Protein AF-A0A7S2CR30-F1 (afdb_monomer_lite)

Secondary structure (DSSP, 8-state):
--PPP---PPPTTGGGGTTS------HHHHHHHHHHHHTTS--S-HHHHPPPPTT--TT-TT----HHHHHHHHHHHHHHHHHHHHHHTTT-GGGGG--HHHHHHHHHHHHHT---EEEPPTHHHHHHHHHHSSS--HHHHHHHHHS-SSPPPEEE----TTGGGPPP-SS-SEEEE--TT-S--EEEESS---TT-

Foldseek 3Di:
DDDDDDDDDDDPVVVPVPPDPPPPDDPVSLVCCLCVVLVVHPQFFQLLPDDDDPPQDPPPPVRDPDSVNSSVVVLVVLVVVLVVVCVVCVVPPVNVSDDSSSSSSVVRLQVQLWPFPFDADPVVVVLVVLVPDDDDDPVSVVVSVPADVVHGTDTDTDDDPVSSVDDDDPDDQWDWDDDPPDPDIDIGGPHDDDVPD

Organism: NCBI:txid156173

pLDDT: mean 72.75, std 16.94, range [27.61, 96.75]

Structure (mmCIF, N/CA/C/O backbone):
data_AF-A0A7S2CR30-F1
#
_entry.id   AF-A0A7S2CR30-F1
#
loop_
_atom_site.group_PDB
_atom_site.id
_atom_site.type_symbol
_atom_site.label_atom_id
_atom_site.label_alt_id
_atom_site.label_comp_id
_atom_site.label_asym_id
_atom_site.label_entity_id
_atom_site.label_seq_id
_atom_site.pdbx_PDB_ins_code
_atom_site.Cartn_x
_atom_site.Cartn_y
_atom_site.Cartn_z
_atom_site.occupancy
_atom_site.B_iso_or_equiv
_atom_site.auth_seq_id
_atom_site.auth_comp_id
_atom_site.auth_asym_id
_atom_site.auth_atom_id
_atom_site.pdbx_PDB_model_num
ATOM 1 N N . CYS A 1 1 ? -39.965 -2.717 36.578 1.00 33.72 1 CYS A N 1
ATOM 2 C CA . CYS A 1 1 ? -39.406 -3.054 35.252 1.00 33.72 1 CYS A CA 1
ATOM 3 C C . CYS A 1 1 ? -38.302 -2.042 34.906 1.00 33.72 1 CYS A C 1
ATOM 5 O O . CYS A 1 1 ? -38.606 -0.973 34.398 1.00 33.72 1 CYS A O 1
ATOM 7 N N . LYS A 1 2 ? -37.043 -2.300 35.295 1.00 27.61 2 LYS A N 1
ATOM 8 C CA . LYS A 1 2 ? -35.893 -1.404 35.049 1.00 27.61 2 LYS A CA 1
ATOM 9 C C . LYS A 1 2 ? -34.994 -2.051 33.989 1.00 27.61 2 LYS A C 1
ATOM 11 O O . LYS A 1 2 ? -34.454 -3.124 34.239 1.00 27.61 2 LYS A O 1
ATOM 16 N N . ARG A 1 3 ? -34.863 -1.428 32.811 1.00 30.25 3 ARG A N 1
ATOM 17 C CA . ARG A 1 3 ? -33.933 -1.855 31.751 1.00 30.25 3 ARG A CA 1
ATOM 18 C C . ARG A 1 3 ? -32.524 -1.386 32.114 1.00 30.25 3 ARG A C 1
ATOM 20 O O . ARG A 1 3 ? -32.308 -0.189 32.276 1.00 30.25 3 ARG A O 1
ATOM 27 N N . LYS A 1 4 ? -31.585 -2.325 32.252 1.00 30.42 4 LYS A N 1
ATOM 28 C CA . LYS A 1 4 ? -30.145 -2.043 32.300 1.00 30.42 4 LYS A CA 1
ATOM 29 C C . LYS A 1 4 ? -29.644 -1.847 30.871 1.00 30.42 4 LYS A C 1
ATOM 31 O O . LYS A 1 4 ? -29.810 -2.729 30.034 1.00 30.42 4 LYS A O 1
ATOM 36 N N . THR A 1 5 ? -29.035 -0.699 30.617 1.00 35.06 5 THR A N 1
ATOM 37 C CA . THR A 1 5 ? -28.210 -0.421 29.444 1.00 35.06 5 THR A CA 1
ATOM 38 C C . THR A 1 5 ? -26.911 -1.222 29.564 1.00 35.06 5 THR A C 1
ATOM 40 O O . THR A 1 5 ? -26.141 -1.034 30.503 1.00 35.06 5 THR A O 1
ATOM 43 N N . GLN A 1 6 ? -26.676 -2.162 28.647 1.00 34.59 6 GLN A N 1
ATOM 44 C CA . GLN A 1 6 ? -25.359 -2.773 28.482 1.00 34.59 6 GLN A CA 1
ATOM 45 C C . GLN A 1 6 ? -24.534 -1.860 27.578 1.00 34.59 6 GLN A C 1
ATOM 47 O O 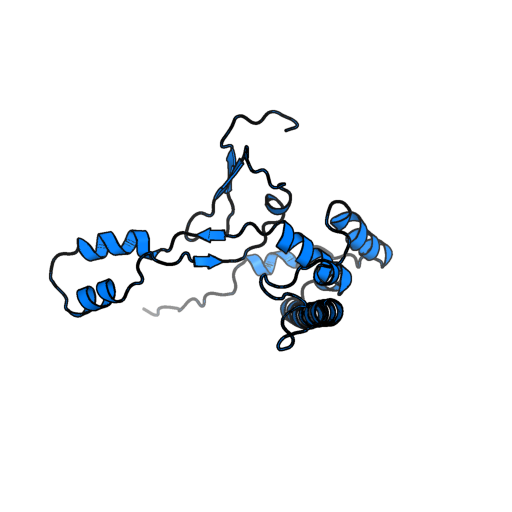. GLN A 1 6 ? -24.837 -1.705 26.397 1.00 34.59 6 GLN A O 1
ATOM 52 N N . GLY A 1 7 ? -23.519 -1.224 28.162 1.00 31.84 7 GLY A N 1
ATOM 53 C CA . GLY A 1 7 ? -22.462 -0.568 27.407 1.00 31.84 7 GLY A CA 1
ATOM 54 C C . GLY A 1 7 ? -21.696 -1.613 26.604 1.00 31.84 7 GLY A C 1
ATOM 55 O O . GLY A 1 7 ? -21.288 -2.645 27.140 1.00 31.84 7 GLY A O 1
ATOM 56 N N . VAL A 1 8 ? -21.535 -1.354 25.310 1.00 38.12 8 VAL A N 1
ATOM 57 C CA . VAL A 1 8 ? -20.679 -2.140 24.426 1.00 38.12 8 VAL A CA 1
ATOM 58 C C . VAL A 1 8 ? -19.236 -1.868 24.850 1.00 38.12 8 VAL A C 1
ATOM 60 O O . VAL A 1 8 ? -18.672 -0.823 24.541 1.00 38.12 8 VAL A O 1
ATOM 63 N N . GLY A 1 9 ? -18.676 -2.781 25.643 1.00 41.62 9 GLY A N 1
ATOM 64 C CA . GLY A 1 9 ? -17.253 -2.793 25.968 1.00 41.62 9 GLY A CA 1
ATOM 65 C C . GLY A 1 9 ? -16.403 -3.112 24.731 1.00 41.62 9 GLY A C 1
ATOM 66 O O . GLY A 1 9 ? -16.919 -3.686 23.766 1.00 41.62 9 GLY A O 1
ATOM 67 N N . PRO A 1 10 ? -15.107 -2.754 24.741 1.00 37.16 10 PRO A N 1
ATOM 68 C CA . PRO A 1 10 ? -14.204 -3.004 23.622 1.00 37.16 10 PRO A CA 1
ATOM 69 C C . PRO A 1 10 ? -14.191 -4.492 23.252 1.00 37.16 10 PRO A C 1
ATOM 71 O O . PRO A 1 10 ? -14.221 -5.370 24.118 1.00 37.16 10 PRO A O 1
ATOM 74 N N . SER A 1 11 ? -14.205 -4.771 21.944 1.00 46.03 11 SER A N 1
ATOM 75 C CA . SER A 1 11 ? -14.332 -6.128 21.412 1.00 46.03 11 SER A CA 1
ATOM 76 C C . SER A 1 11 ? -13.239 -7.057 21.959 1.00 46.03 11 SER A C 1
ATOM 78 O O . SER A 1 11 ? -12.081 -6.664 22.124 1.00 46.03 11 SER A O 1
ATOM 80 N N . LYS A 1 12 ? -13.601 -8.322 22.203 1.00 39.03 12 LYS A N 1
ATOM 81 C CA . LYS A 1 12 ? -12.719 -9.380 22.734 1.00 39.03 12 LYS A CA 1
ATOM 82 C C . LYS A 1 12 ? -11.431 -9.607 21.920 1.00 39.03 12 LYS A C 1
ATOM 84 O O . LYS A 1 12 ? -10.524 -10.253 22.434 1.00 39.03 12 LYS A O 1
ATOM 89 N N . ALA A 1 13 ? -11.324 -9.061 20.705 1.00 43.22 13 ALA A N 1
ATOM 90 C CA . ALA A 1 13 ? -10.123 -9.142 19.876 1.00 43.22 13 ALA A CA 1
ATOM 91 C C . ALA A 1 13 ? -8.920 -8.387 20.480 1.00 43.22 13 ALA A C 1
ATOM 93 O O . ALA A 1 13 ? -7.788 -8.843 20.344 1.00 43.22 13 ALA A O 1
ATOM 94 N N . ALA A 1 14 ? -9.151 -7.294 21.220 1.00 41.88 14 ALA A N 1
ATOM 95 C CA . ALA A 1 14 ? -8.072 -6.531 21.860 1.00 41.88 14 ALA A CA 1
ATOM 96 C C . ALA A 1 14 ? -7.469 -7.245 23.089 1.00 41.88 14 ALA A C 1
ATOM 98 O O . ALA A 1 14 ? -6.323 -7.007 23.455 1.00 41.88 14 ALA A O 1
ATOM 99 N N . ALA A 1 15 ? -8.217 -8.152 23.727 1.00 36.72 15 ALA A N 1
ATOM 100 C CA . ALA A 1 15 ? -7.806 -8.789 24.980 1.00 36.72 15 ALA A CA 1
ATOM 101 C C . ALA A 1 15 ? -6.874 -10.004 24.789 1.00 36.72 15 ALA A C 1
ATOM 103 O O . ALA A 1 15 ? -6.248 -10.463 25.747 1.00 36.72 15 ALA A O 1
ATOM 104 N N . GLN A 1 16 ? -6.767 -10.536 23.567 1.00 41.31 16 GLN A N 1
ATOM 105 C CA . GLN A 1 16 ? -6.113 -11.825 23.309 1.00 41.31 16 GLN A CA 1
ATOM 106 C C . GLN A 1 16 ? -4.591 -11.751 23.113 1.00 41.31 16 GLN A C 1
ATOM 108 O O . GLN A 1 16 ? -3.929 -12.783 23.094 1.00 41.31 16 GLN A O 1
ATOM 113 N N . TRP A 1 17 ? -4.025 -10.548 23.043 1.00 43.00 17 TRP A N 1
ATOM 114 C CA . TRP A 1 17 ? -2.588 -10.335 22.837 1.00 43.00 17 TRP A CA 1
ATOM 115 C C . TRP A 1 17 ? -1.790 -10.358 24.153 1.00 43.00 17 TRP A C 1
ATOM 117 O O . TRP A 1 17 ? -0.567 -10.432 24.145 1.00 43.00 17 TRP A O 1
ATOM 127 N N . SER A 1 18 ? -2.479 -10.353 25.299 1.00 40.09 18 SER A N 1
ATOM 128 C CA . SER A 1 18 ? -1.887 -10.150 26.630 1.00 40.09 18 SER A CA 1
ATOM 129 C C . SER A 1 18 ? -1.230 -11.385 27.270 1.00 40.09 18 SER A C 1
ATOM 131 O O . SER A 1 18 ? -0.789 -11.309 28.414 1.00 40.09 18 SER A O 1
ATOM 133 N N . LYS A 1 19 ? -1.161 -12.533 26.579 1.00 39.75 19 LYS A N 1
ATOM 134 C CA . LYS A 1 19 ? -0.624 -13.788 27.155 1.00 39.75 19 LYS A CA 1
ATOM 135 C C . LYS A 1 19 ? 0.493 -14.464 26.362 1.00 39.75 19 LYS A C 1
ATOM 137 O O . LYS A 1 19 ? 0.953 -15.524 26.778 1.00 39.75 19 LYS A O 1
ATOM 142 N N . ALA A 1 20 ? 0.963 -13.869 25.270 1.00 42.41 20 ALA A N 1
ATOM 143 C CA . ALA A 1 20 ? 2.255 -14.260 24.726 1.00 42.41 20 ALA A CA 1
ATOM 144 C C . ALA A 1 20 ? 3.320 -13.527 25.543 1.00 42.41 20 ALA A C 1
ATOM 146 O O . ALA A 1 20 ? 3.416 -12.304 25.477 1.00 42.41 20 ALA A O 1
ATOM 147 N N . THR A 1 21 ? 4.090 -14.255 26.349 1.00 40.81 21 THR A N 1
ATOM 148 C CA . THR A 1 21 ? 5.316 -13.727 26.948 1.00 40.81 21 THR A CA 1
ATOM 149 C C . THR A 1 21 ? 6.209 -13.273 25.798 1.00 40.81 21 THR A C 1
ATOM 151 O O . THR A 1 21 ? 6.854 -14.099 25.154 1.00 40.81 21 THR A O 1
ATOM 154 N N . VAL A 1 22 ? 6.202 -11.975 25.486 1.00 46.22 22 VAL A N 1
ATOM 155 C CA . VAL A 1 22 ? 7.152 -11.378 24.550 1.00 46.22 22 VAL A CA 1
ATOM 156 C C . VAL A 1 22 ? 8.501 -11.475 25.247 1.00 46.22 22 VAL A C 1
ATOM 158 O O . VAL A 1 22 ? 8.864 -10.618 26.048 1.00 46.22 22 VAL A O 1
ATOM 161 N N . GLN A 1 23 ? 9.225 -12.572 25.018 1.00 53.00 23 GLN A N 1
ATOM 162 C CA . GLN A 1 23 ? 10.651 -12.599 25.305 1.00 53.00 23 GLN A CA 1
ATOM 163 C C . GLN A 1 23 ? 11.241 -11.403 24.564 1.00 53.00 23 GLN A C 1
ATOM 165 O O . GLN A 1 23 ? 11.046 -11.282 23.354 1.00 53.00 23 GLN A O 1
ATOM 170 N N . HIS A 1 24 ? 11.886 -10.488 25.291 1.00 53.28 24 HIS A N 1
ATOM 171 C CA . HIS A 1 24 ? 12.587 -9.370 24.675 1.00 53.28 24 HIS A CA 1
ATOM 172 C C . HIS A 1 24 ? 13.567 -9.936 23.648 1.00 53.28 24 HIS A C 1
ATOM 174 O O . HIS A 1 24 ? 14.584 -10.531 24.005 1.00 53.28 24 HIS A O 1
ATOM 180 N N . ALA A 1 25 ? 13.219 -9.800 22.370 1.00 60.91 25 ALA A N 1
ATOM 181 C CA . ALA A 1 25 ? 14.086 -10.194 21.282 1.00 60.91 25 ALA A CA 1
ATOM 182 C C . ALA A 1 25 ? 15.379 -9.377 21.402 1.00 60.91 25 ALA A C 1
ATOM 184 O O . ALA A 1 25 ? 15.341 -8.164 21.620 1.00 60.91 25 ALA A O 1
ATOM 185 N N . CYS A 1 26 ? 16.530 -10.044 21.327 1.00 75.12 26 CYS A N 1
ATOM 186 C CA . CYS A 1 26 ? 17.813 -9.353 21.324 1.00 75.12 26 CYS A CA 1
ATOM 187 C C . CYS A 1 26 ? 18.003 -8.596 19.999 1.00 75.12 26 CYS A C 1
ATOM 189 O O . CYS A 1 26 ? 17.318 -8.869 19.011 1.00 75.12 26 CYS A O 1
ATOM 191 N N . THR A 1 27 ? 18.966 -7.672 19.952 1.00 72.62 27 THR A N 1
ATOM 192 C CA . THR A 1 27 ? 19.280 -6.879 18.749 1.00 72.62 27 THR A CA 1
ATOM 193 C C . THR A 1 27 ? 19.481 -7.751 17.508 1.00 72.62 27 THR A C 1
ATOM 195 O O . THR A 1 27 ? 18.941 -7.436 16.454 1.00 72.62 27 THR A O 1
ATOM 198 N N . LEU A 1 28 ? 20.146 -8.904 17.650 1.00 72.88 28 LEU A N 1
ATOM 199 C CA . LEU A 1 28 ? 20.346 -9.860 16.554 1.00 72.88 28 LEU A CA 1
ATOM 200 C C . LEU A 1 28 ? 19.026 -10.430 16.015 1.00 72.88 28 LEU A C 1
ATOM 202 O O . LEU A 1 28 ? 18.875 -10.583 14.807 1.00 72.88 28 LEU A O 1
ATOM 206 N N . CYS A 1 29 ? 18.050 -10.716 16.880 1.00 71.31 29 CYS A N 1
ATOM 207 C CA . CYS A 1 29 ? 16.729 -11.178 16.449 1.00 71.31 29 CYS A CA 1
ATOM 208 C C . CYS A 1 29 ? 15.964 -10.082 15.692 1.00 71.31 29 CYS A C 1
ATOM 210 O O . CYS A 1 29 ? 15.283 -10.387 14.716 1.00 71.31 29 CYS A O 1
ATOM 212 N N . TYR A 1 30 ? 16.097 -8.815 16.099 1.00 68.06 30 TYR A N 1
ATOM 213 C CA . TYR A 1 30 ? 15.506 -7.696 15.363 1.00 68.06 30 TYR A CA 1
ATOM 214 C C . TYR A 1 30 ? 16.172 -7.481 14.007 1.00 68.06 30 TYR A C 1
ATOM 216 O O . TYR A 1 30 ? 15.476 -7.348 13.005 1.00 68.06 30 TYR A O 1
ATOM 224 N N . GLU A 1 31 ? 17.502 -7.488 13.951 1.00 68.19 31 GLU A N 1
ATOM 225 C CA . GLU A 1 31 ? 18.248 -7.363 12.696 1.00 68.19 31 GLU A CA 1
ATOM 226 C C . GLU A 1 31 ? 17.911 -8.490 11.724 1.00 68.19 31 GLU A C 1
ATOM 228 O O . GLU A 1 31 ? 17.705 -8.246 10.535 1.00 68.19 31 GLU A O 1
ATOM 233 N N . ARG A 1 32 ? 17.796 -9.716 12.237 1.00 70.56 32 ARG A N 1
ATOM 234 C CA . ARG A 1 32 ? 17.384 -10.880 11.459 1.00 70.56 32 ARG A CA 1
ATOM 235 C C . ARG A 1 32 ? 15.970 -10.722 10.912 1.00 70.56 32 ARG A C 1
ATOM 237 O O . ARG A 1 32 ? 15.772 -10.887 9.716 1.00 70.56 32 ARG A O 1
ATOM 244 N N . ALA A 1 33 ? 15.014 -10.332 11.757 1.00 62.88 33 ALA A N 1
ATOM 245 C CA . ALA A 1 33 ? 13.639 -10.086 11.333 1.00 62.88 33 ALA A CA 1
ATOM 246 C C . ALA A 1 33 ? 13.548 -8.985 10.264 1.00 62.88 33 ALA A C 1
ATOM 248 O O . ALA A 1 33 ? 12.760 -9.119 9.334 1.00 62.88 33 ALA A O 1
ATOM 249 N N . ARG A 1 34 ? 14.370 -7.933 10.356 1.00 67.94 34 ARG A N 1
ATOM 250 C CA . ARG A 1 34 ? 14.449 -6.879 9.334 1.00 67.94 34 ARG A CA 1
ATOM 251 C C . ARG A 1 34 ? 15.046 -7.387 8.026 1.00 67.94 34 ARG A C 1
ATOM 253 O O . ARG A 1 34 ? 14.516 -7.093 6.971 1.00 67.94 34 ARG A O 1
ATOM 260 N N . LYS A 1 35 ? 16.134 -8.153 8.064 1.00 66.19 35 LYS A N 1
ATOM 261 C CA . LYS A 1 35 ? 16.832 -8.568 6.836 1.00 66.19 35 LYS A CA 1
ATOM 262 C C . LYS A 1 35 ? 16.163 -9.746 6.137 1.00 66.19 35 LYS A C 1
ATOM 264 O O . LYS A 1 35 ? 15.951 -9.702 4.933 1.00 66.19 35 LYS A O 1
ATOM 269 N N . GLU A 1 36 ? 15.826 -10.798 6.877 1.00 67.50 36 GLU A N 1
ATOM 270 C CA . GLU A 1 36 ? 15.312 -12.039 6.285 1.00 67.50 36 GLU A CA 1
ATOM 271 C C . GLU A 1 36 ? 13.872 -11.882 5.782 1.00 67.50 36 GLU A C 1
ATOM 273 O O . GLU A 1 36 ? 13.539 -12.436 4.740 1.00 67.50 36 GLU A O 1
ATOM 278 N N . SER A 1 37 ? 13.030 -11.086 6.454 1.00 62.50 37 SER A N 1
ATOM 279 C CA . SER A 1 37 ? 11.618 -10.937 6.056 1.00 62.50 37 SER A CA 1
ATOM 280 C C . SER A 1 37 ? 11.425 -10.158 4.755 1.00 62.50 37 SER A C 1
ATOM 282 O O . SER A 1 37 ? 10.385 -10.300 4.116 1.00 62.50 37 SER A O 1
ATOM 284 N N . PHE A 1 38 ? 12.395 -9.321 4.372 1.00 61.53 38 PHE A N 1
ATOM 285 C CA . PHE A 1 38 ? 12.299 -8.489 3.174 1.00 61.53 38 PHE A CA 1
ATOM 286 C C . PHE A 1 38 ? 13.216 -8.945 2.044 1.00 61.53 38 PHE A C 1
ATOM 288 O O . PHE A 1 38 ? 13.078 -8.402 0.959 1.00 61.53 38 PHE A O 1
ATOM 295 N N . ALA A 1 39 ? 14.100 -9.931 2.247 1.00 64.38 39 ALA A N 1
ATOM 296 C CA . ALA A 1 39 ? 15.133 -10.348 1.286 1.00 64.38 39 ALA A CA 1
ATOM 297 C C . ALA A 1 39 ? 14.605 -10.713 -0.119 1.00 64.38 39 ALA A C 1
ATOM 299 O O . ALA A 1 39 ? 15.315 -10.537 -1.106 1.00 64.38 39 ALA A O 1
ATOM 300 N N . GLU A 1 40 ? 13.365 -11.196 -0.218 1.00 62.72 40 GLU A N 1
ATOM 301 C CA . GLU A 1 40 ? 12.722 -11.569 -1.490 1.00 62.72 40 GLU A CA 1
ATOM 302 C C . GLU A 1 40 ? 12.035 -10.388 -2.206 1.00 62.72 40 GLU A C 1
ATOM 304 O O . GLU A 1 40 ? 11.576 -10.526 -3.337 1.00 62.72 40 GLU A O 1
ATOM 309 N N . PHE A 1 41 ? 11.971 -9.215 -1.570 1.00 63.00 41 PHE A N 1
ATOM 310 C CA . PHE A 1 41 ? 11.242 -8.040 -2.053 1.00 63.00 41 PHE A CA 1
ATOM 311 C C . PHE A 1 41 ? 12.191 -6.902 -2.453 1.00 63.00 41 PHE A C 1
ATOM 313 O O . PHE A 1 41 ? 13.415 -7.040 -2.433 1.00 63.00 41 PHE A O 1
ATOM 320 N N . CYS A 1 42 ? 11.643 -5.753 -2.858 1.00 59.50 42 CYS A N 1
AT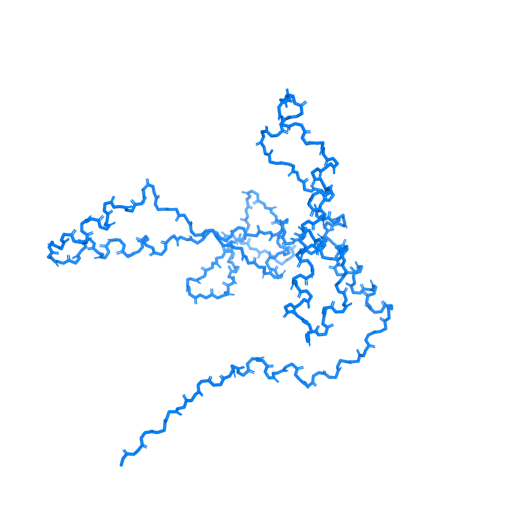OM 321 C CA . CYS A 1 42 ? 12.449 -4.579 -3.182 1.00 59.50 42 CYS A CA 1
ATOM 322 C C . CYS A 1 42 ? 13.292 -4.150 -1.973 1.00 59.50 42 CYS A C 1
ATOM 324 O O . CYS A 1 42 ? 12.760 -3.705 -0.958 1.00 59.50 42 CYS A O 1
ATOM 326 N N . GLN A 1 43 ? 14.610 -4.327 -2.100 1.00 72.56 43 GLN A N 1
ATOM 327 C CA . GLN A 1 43 ? 15.578 -4.017 -1.048 1.00 72.56 43 GLN A CA 1
ATOM 328 C C . GLN A 1 43 ? 15.748 -2.511 -0.814 1.00 72.56 43 GLN A C 1
ATOM 330 O O . GLN A 1 43 ? 15.861 -2.114 0.348 1.00 72.56 43 GLN A O 1
ATOM 335 N N . PRO A 1 44 ? 15.760 -1.653 -1.856 1.00 84.12 44 PRO A N 1
ATOM 336 C CA . PRO A 1 44 ? 15.791 -0.219 -1.635 1.00 84.12 44 PRO A CA 1
ATOM 337 C C . PRO A 1 44 ? 14.511 0.260 -0.943 1.00 84.12 44 PRO A C 1
ATOM 339 O O . PRO A 1 44 ? 13.414 -0.208 -1.266 1.00 84.12 44 PRO A O 1
ATOM 342 N N . PRO A 1 45 ? 14.610 1.227 -0.024 1.00 88.38 45 PRO A N 1
ATOM 343 C CA . PRO A 1 45 ? 13.427 1.848 0.533 1.00 88.38 45 PRO A CA 1
ATOM 344 C C . PRO A 1 45 ? 12.646 2.582 -0.564 1.00 88.38 45 PRO A C 1
ATOM 346 O O . PRO A 1 45 ? 13.212 3.161 -1.490 1.00 88.38 45 PRO A O 1
ATOM 349 N N . TRP A 1 46 ? 11.319 2.590 -0.440 1.00 89.50 46 TRP A N 1
ATOM 350 C CA . TRP A 1 46 ? 10.405 3.114 -1.459 1.00 89.50 46 TRP A CA 1
ATOM 351 C C . TRP A 1 46 ? 10.757 4.503 -2.006 1.00 89.50 46 TRP A C 1
ATOM 353 O O . TRP A 1 46 ? 10.601 4.741 -3.203 1.00 89.50 46 TRP A O 1
ATOM 363 N N . TRP A 1 47 ? 11.218 5.419 -1.154 1.00 92.12 47 TRP A N 1
ATOM 364 C CA . TRP A 1 47 ? 11.507 6.793 -1.565 1.00 92.12 47 TRP A CA 1
ATOM 365 C C . TRP A 1 47 ? 12.688 6.909 -2.537 1.00 92.12 47 TRP A C 1
ATOM 367 O O . TRP A 1 47 ? 12.728 7.896 -3.257 1.00 92.12 47 TRP A O 1
ATOM 377 N N . ASP A 1 48 ? 13.592 5.924 -2.602 1.00 90.25 48 ASP A N 1
ATOM 378 C CA . ASP A 1 48 ? 14.730 5.925 -3.538 1.00 90.25 48 ASP A CA 1
ATOM 379 C C . ASP A 1 48 ? 14.334 5.426 -4.940 1.00 90.25 48 ASP A C 1
ATOM 381 O O . ASP A 1 48 ? 15.024 5.680 -5.925 1.00 90.25 48 ASP A O 1
ATOM 385 N N . VAL A 1 49 ? 13.226 4.685 -5.044 1.00 86.56 49 VAL A N 1
ATOM 386 C CA . VAL A 1 49 ? 12.814 3.986 -6.279 1.00 86.56 49 VAL A CA 1
ATOM 387 C C . VAL A 1 49 ? 11.480 4.463 -6.839 1.00 86.56 49 VAL A C 1
ATOM 389 O O . VAL A 1 49 ? 11.100 4.092 -7.949 1.00 86.56 49 VAL A O 1
ATOM 392 N N . VAL A 1 50 ? 10.738 5.274 -6.086 1.00 86.00 50 VAL A N 1
ATOM 393 C CA . VAL A 1 50 ? 9.476 5.848 -6.549 1.00 86.00 50 VAL A CA 1
ATOM 394 C C . VAL A 1 50 ? 9.724 6.798 -7.721 1.00 86.00 50 VAL A C 1
ATOM 396 O O . VAL A 1 50 ? 10.626 7.637 -7.688 1.00 86.00 50 VAL A O 1
ATOM 399 N N . ALA A 1 51 ? 8.917 6.651 -8.772 1.00 82.56 51 ALA A N 1
ATOM 400 C CA . ALA A 1 51 ? 8.956 7.527 -9.933 1.00 82.56 51 ALA A CA 1
ATOM 401 C C . ALA A 1 51 ? 8.134 8.807 -9.679 1.00 82.56 51 ALA A C 1
ATOM 403 O O . ALA A 1 51 ? 7.072 8.734 -9.045 1.00 82.56 51 ALA A O 1
ATOM 404 N N . PRO A 1 52 ? 8.578 9.968 -10.191 1.00 79.81 52 PRO A N 1
ATOM 405 C CA . PRO A 1 52 ? 7.761 11.175 -10.225 1.00 79.81 52 PRO A CA 1
ATOM 406 C C . PRO A 1 52 ? 6.464 10.972 -11.030 1.00 79.81 52 PRO A C 1
ATOM 408 O O . PRO A 1 52 ? 6.399 10.086 -11.888 1.00 79.81 52 PRO A O 1
ATOM 411 N N . PRO A 1 53 ? 5.427 11.797 -10.799 1.00 74.62 53 PRO A N 1
ATOM 412 C CA . PRO A 1 53 ? 4.203 11.760 -11.592 1.00 74.62 53 PRO A CA 1
ATOM 413 C C . PRO A 1 53 ? 4.474 11.969 -13.095 1.00 74.62 53 PRO A C 1
ATOM 415 O O . PRO A 1 53 ? 5.315 12.799 -13.457 1.00 74.62 53 PRO A O 1
ATOM 418 N N . PRO A 1 54 ? 3.750 11.271 -13.989 1.00 59.22 54 PRO A N 1
ATOM 419 C CA . PRO A 1 54 ? 3.886 11.467 -15.429 1.00 59.22 54 PRO A CA 1
ATOM 420 C C . PRO A 1 54 ? 3.530 12.912 -15.810 1.00 59.22 54 PRO A C 1
ATOM 422 O O . PRO A 1 54 ? 2.513 13.442 -15.370 1.00 59.22 54 PRO A O 1
ATOM 425 N N . GLY A 1 55 ? 4.383 13.550 -16.616 1.00 60.47 55 GLY A N 1
ATOM 426 C CA . GLY A 1 55 ? 4.273 14.972 -16.971 1.00 60.47 55 GLY A CA 1
ATOM 427 C C . GLY A 1 55 ? 5.210 15.895 -16.184 1.00 60.47 55 GLY A C 1
ATOM 428 O O . GLY A 1 55 ? 5.416 17.029 -16.599 1.00 60.47 55 GLY A O 1
ATOM 429 N N . ALA A 1 56 ? 5.862 15.405 -15.125 1.00 57.62 56 ALA A N 1
ATOM 430 C CA . ALA A 1 56 ? 7.020 16.065 -14.524 1.00 57.62 56 ALA A CA 1
ATOM 431 C C . ALA A 1 56 ? 8.260 15.831 -15.408 1.00 57.62 56 ALA A C 1
ATOM 433 O O . ALA A 1 56 ? 9.157 15.060 -15.070 1.00 57.62 56 ALA A O 1
ATOM 434 N N . SER A 1 57 ? 8.265 16.404 -16.612 1.00 49.84 57 SER A N 1
ATOM 435 C CA . SER A 1 57 ? 9.443 16.357 -17.472 1.00 49.84 57 SER A CA 1
ATOM 436 C C . SER A 1 57 ? 10.482 17.367 -16.966 1.00 49.84 57 SER A C 1
ATOM 438 O O . SER A 1 57 ? 10.116 18.503 -16.656 1.00 49.84 57 SER A O 1
ATOM 440 N N . PRO A 1 58 ? 11.780 17.022 -16.944 1.00 51.00 58 PRO A N 1
ATOM 441 C CA . PRO A 1 58 ? 12.863 17.975 -16.716 1.00 51.00 58 PRO A CA 1
ATOM 442 C C . PRO A 1 58 ? 13.085 18.882 -17.946 1.00 51.00 58 PRO A C 1
ATOM 444 O O . PRO A 1 58 ? 14.211 19.204 -18.306 1.00 51.00 58 PRO A O 1
ATOM 447 N N . SER A 1 59 ? 12.018 19.274 -18.642 1.00 51.16 59 SER A N 1
ATOM 448 C CA . SER A 1 59 ? 12.060 20.214 -19.768 1.00 51.16 59 SER A CA 1
ATOM 449 C C . SER A 1 59 ? 11.093 21.388 -19.615 1.00 51.16 59 SER A C 1
ATOM 451 O O . SER A 1 59 ? 11.206 22.345 -20.373 1.00 51.16 59 SER A O 1
ATOM 453 N N . ASP A 1 60 ? 10.208 21.376 -18.611 1.00 48.22 60 ASP A N 1
ATOM 454 C CA . ASP A 1 60 ? 9.383 22.536 -18.266 1.00 48.22 60 ASP A CA 1
ATOM 455 C C . ASP A 1 60 ? 10.088 23.380 -17.196 1.00 48.22 60 ASP A C 1
ATOM 457 O O . ASP A 1 60 ? 10.105 23.049 -16.007 1.00 48.22 60 ASP A O 1
ATOM 461 N N . GLU A 1 61 ? 10.687 24.494 -17.617 1.00 48.06 61 GLU A N 1
ATOM 462 C CA . GLU A 1 61 ? 11.454 25.433 -16.778 1.00 48.06 61 GLU A CA 1
ATOM 463 C C . GLU A 1 61 ? 10.667 26.005 -15.576 1.00 48.06 61 GLU A C 1
ATOM 465 O O . GLU A 1 61 ? 11.258 26.591 -14.673 1.00 48.06 61 GLU A O 1
ATOM 470 N N . SER A 1 62 ? 9.344 25.816 -15.519 1.00 51.25 62 SER A N 1
ATOM 471 C CA . SER A 1 62 ? 8.485 26.319 -14.441 1.00 51.25 62 SER A CA 1
ATOM 472 C C . SER A 1 62 ? 8.275 25.345 -13.272 1.00 51.25 62 SER A C 1
ATOM 474 O O . SER A 1 62 ? 7.797 25.780 -12.226 1.00 51.25 62 SER A O 1
ATOM 476 N N . MET A 1 63 ? 8.636 24.059 -13.406 1.00 52.47 63 MET A N 1
ATOM 477 C CA . MET A 1 63 ? 8.370 23.013 -12.396 1.00 52.47 63 MET A CA 1
ATOM 478 C C . MET A 1 63 ? 9.509 21.979 -12.283 1.00 52.47 63 MET A C 1
ATOM 480 O O . MET A 1 63 ? 9.273 20.775 -12.225 1.00 52.47 63 MET A O 1
ATOM 484 N N . HIS A 1 64 ? 10.765 22.426 -12.246 1.00 54.34 64 HIS A N 1
ATOM 485 C CA . HIS A 1 64 ? 11.919 21.538 -12.055 1.00 54.34 64 HIS A CA 1
ATOM 486 C C . HIS A 1 64 ? 12.178 21.224 -10.572 1.00 54.34 64 HIS A C 1
ATOM 488 O O . HIS A 1 64 ? 13.101 21.756 -9.959 1.00 54.34 64 HIS A O 1
ATOM 494 N N . GLU A 1 65 ? 11.383 20.334 -9.977 1.00 67.56 65 GLU A N 1
ATOM 495 C CA . GLU A 1 65 ? 11.865 19.585 -8.809 1.00 67.56 65 GLU A CA 1
ATOM 496 C C . GLU A 1 65 ? 12.889 18.562 -9.321 1.00 67.56 65 GLU A C 1
ATOM 498 O O . GLU A 1 65 ? 12.569 17.746 -10.191 1.00 67.56 65 GLU A O 1
ATOM 503 N N . SER A 1 66 ? 14.135 18.618 -8.838 1.00 80.31 66 SER A N 1
ATOM 504 C CA . SER A 1 66 ? 15.117 17.600 -9.215 1.00 80.31 66 SER A CA 1
ATOM 505 C C . SER A 1 66 ? 14.657 16.228 -8.712 1.00 80.31 66 SER A C 1
ATOM 507 O O . SER A 1 66 ? 13.963 16.125 -7.699 1.00 80.31 66 SER A O 1
ATOM 509 N N . LEU A 1 67 ? 15.066 15.146 -9.382 1.00 82.12 67 LEU A N 1
ATOM 510 C CA . LEU A 1 67 ? 14.745 13.787 -8.923 1.00 82.12 67 LEU A CA 1
ATOM 511 C C . LEU A 1 67 ? 15.205 13.558 -7.470 1.00 82.12 67 LEU A C 1
ATOM 513 O O . LEU A 1 67 ? 14.514 12.907 -6.692 1.00 82.12 67 LEU A O 1
ATOM 517 N N . HIS A 1 68 ? 16.336 14.161 -7.098 1.00 84.75 68 HIS A N 1
ATOM 518 C CA . HIS A 1 68 ? 16.852 14.141 -5.736 1.00 84.75 68 HIS A CA 1
ATOM 519 C C . HIS A 1 68 ? 15.918 14.858 -4.748 1.00 84.75 68 HIS A C 1
ATOM 521 O O . HIS A 1 68 ? 15.606 14.307 -3.694 1.00 84.75 68 HIS A O 1
ATOM 527 N N . ASP A 1 69 ? 15.436 16.059 -5.081 1.00 88.06 69 ASP A N 1
ATOM 528 C CA . ASP A 1 69 ? 14.509 16.808 -4.221 1.00 88.06 69 ASP A CA 1
ATOM 529 C C . ASP A 1 69 ? 13.184 16.063 -4.041 1.00 88.06 69 ASP A C 1
ATOM 531 O O . ASP A 1 69 ? 12.651 16.003 -2.927 1.00 88.06 69 ASP A O 1
ATOM 535 N N . PHE A 1 70 ? 12.712 15.419 -5.112 1.00 86.75 70 PHE A N 1
ATOM 536 C CA . PHE A 1 70 ? 11.553 14.540 -5.082 1.00 86.75 70 PHE A CA 1
ATOM 537 C C . PHE A 1 70 ? 11.767 13.372 -4.113 1.00 86.75 70 PHE A C 1
ATOM 539 O O . PHE A 1 70 ? 10.977 13.198 -3.184 1.00 86.75 70 PHE A O 1
ATOM 546 N N . HIS A 1 71 ? 12.846 12.599 -4.265 1.00 91.56 71 HIS A N 1
ATOM 547 C CA . HIS A 1 71 ? 13.157 11.472 -3.376 1.00 91.56 71 HIS A CA 1
ATOM 548 C C . HIS A 1 71 ? 13.330 11.908 -1.918 1.00 91.56 71 HIS A C 1
ATOM 550 O O . HIS A 1 71 ? 12.784 11.269 -1.018 1.00 91.56 71 HIS A O 1
ATOM 556 N N . GLU A 1 72 ? 13.968 13.051 -1.662 1.00 93.25 72 GLU A N 1
ATOM 557 C CA . GLU A 1 72 ? 14.105 13.603 -0.311 1.00 93.25 72 GLU A CA 1
ATOM 558 C C . GLU A 1 72 ? 12.757 14.054 0.277 1.00 93.25 72 GLU A C 1
ATOM 560 O O . GLU A 1 72 ? 12.481 13.891 1.470 1.00 93.25 72 GLU A O 1
ATOM 565 N N . ARG A 1 73 ? 11.854 14.598 -0.543 1.00 93.06 73 ARG A N 1
ATOM 566 C CA . ARG A 1 73 ? 10.479 14.886 -0.119 1.00 93.06 73 ARG A CA 1
ATOM 567 C C . ARG A 1 73 ? 9.726 13.601 0.220 1.00 93.06 73 ARG A C 1
ATOM 569 O O . ARG A 1 73 ? 9.069 13.545 1.261 1.00 93.06 73 ARG A O 1
ATOM 576 N N . MET A 1 74 ? 9.855 12.557 -0.594 1.00 93.44 74 MET A N 1
ATOM 577 C CA . MET A 1 74 ? 9.232 11.257 -0.325 1.00 93.44 74 MET A CA 1
ATOM 578 C C . MET A 1 74 ? 9.803 10.603 0.943 1.00 93.44 74 MET A C 1
ATOM 580 O O . MET A 1 74 ? 9.045 10.067 1.756 1.00 93.44 74 MET A O 1
ATOM 584 N N . ARG A 1 75 ? 11.111 10.736 1.191 1.00 96.19 75 ARG A N 1
ATOM 585 C CA . ARG A 1 75 ? 11.756 10.315 2.440 1.00 96.19 75 ARG A CA 1
ATOM 586 C C . ARG A 1 75 ? 11.185 11.055 3.648 1.00 96.19 75 ARG A C 1
ATOM 588 O O . ARG A 1 75 ? 10.857 10.423 4.651 1.00 96.19 75 ARG A O 1
ATOM 595 N N . ARG A 1 76 ? 10.994 12.376 3.560 1.00 95.69 76 ARG A N 1
ATOM 596 C CA . ARG A 1 76 ? 10.354 13.173 4.625 1.00 95.69 76 ARG A CA 1
ATOM 597 C C . ARG A 1 76 ? 8.926 12.709 4.919 1.00 95.69 76 ARG A C 1
ATOM 599 O O . ARG A 1 76 ? 8.557 12.587 6.086 1.00 95.69 76 ARG A O 1
ATOM 606 N N . VAL A 1 77 ? 8.150 12.355 3.894 1.00 93.38 77 VAL A N 1
ATOM 607 C CA . VAL A 1 77 ? 6.820 11.742 4.070 1.00 93.38 77 VAL A CA 1
ATOM 608 C C . VAL A 1 77 ? 6.918 10.393 4.796 1.00 93.38 77 VAL A C 1
ATOM 610 O O . VAL A 1 77 ? 6.123 10.117 5.701 1.00 93.38 77 VAL A O 1
ATOM 613 N N . ALA A 1 78 ? 7.908 9.561 4.463 1.00 93.88 78 ALA A N 1
ATOM 614 C CA . ALA A 1 78 ? 8.150 8.299 5.163 1.00 93.88 78 ALA A CA 1
ATOM 615 C C . ALA A 1 78 ? 8.503 8.519 6.648 1.00 93.88 78 ALA A C 1
ATOM 617 O O . ALA A 1 78 ? 7.984 7.814 7.512 1.00 93.88 78 ALA A O 1
ATOM 618 N N . VAL A 1 79 ? 9.300 9.545 6.967 1.00 96.75 79 VAL A N 1
ATOM 619 C CA . VAL A 1 79 ? 9.612 9.934 8.355 1.00 96.75 79 VAL A CA 1
ATOM 620 C C . VAL A 1 79 ? 8.347 10.329 9.118 1.00 96.75 79 VAL A C 1
ATOM 622 O O . VAL A 1 79 ? 8.086 9.795 10.198 1.00 96.75 79 VAL A O 1
ATOM 625 N N . SER A 1 80 ? 7.541 11.237 8.563 1.00 94.50 80 SER A N 1
ATOM 626 C CA . SER A 1 80 ? 6.313 11.702 9.217 1.00 94.50 80 SER A CA 1
ATOM 627 C C . SER A 1 80 ? 5.298 10.572 9.407 1.00 94.50 80 SER A C 1
ATOM 629 O O . SER A 1 80 ? 4.711 10.446 10.480 1.00 94.50 80 SER A O 1
ATOM 631 N N . SER A 1 81 ? 5.118 9.715 8.401 1.00 91.62 81 SER A N 1
ATOM 632 C CA . SER A 1 81 ? 4.204 8.569 8.495 1.00 91.62 81 SER A CA 1
ATOM 633 C C . SER A 1 81 ? 4.674 7.522 9.506 1.00 91.62 81 SER A C 1
ATOM 635 O O . SER A 1 81 ? 3.850 7.022 10.270 1.00 91.62 81 SER A O 1
ATOM 637 N N . LEU A 1 82 ? 5.980 7.246 9.598 1.00 94.12 82 LEU A N 1
ATOM 638 C CA . LEU A 1 82 ? 6.515 6.355 10.627 1.00 94.12 82 LEU A CA 1
ATOM 639 C C . LEU A 1 82 ? 6.281 6.912 12.033 1.00 94.12 82 LEU A C 1
ATOM 641 O O . LEU A 1 82 ? 5.929 6.157 12.934 1.00 94.12 82 LEU A O 1
ATOM 645 N N . ALA A 1 83 ? 6.449 8.220 12.237 1.00 93.00 83 ALA A N 1
ATOM 646 C CA . ALA A 1 83 ? 6.168 8.838 13.531 1.00 93.00 83 ALA A CA 1
ATOM 647 C C . ALA A 1 83 ? 4.697 8.645 13.936 1.00 93.00 83 ALA A C 1
ATOM 649 O O . ALA A 1 83 ? 4.415 8.241 15.064 1.00 93.00 83 ALA A O 1
ATOM 650 N N . LEU A 1 84 ? 3.764 8.851 13.001 1.00 87.56 84 LEU A N 1
ATOM 651 C CA . LEU A 1 84 ? 2.337 8.611 13.229 1.00 87.56 84 LEU A CA 1
ATOM 652 C C . LEU A 1 84 ? 2.036 7.135 13.521 1.00 87.56 84 LEU A C 1
ATOM 654 O O . LEU A 1 84 ? 1.292 6.842 14.455 1.00 87.56 84 LEU A O 1
ATOM 658 N N . LEU A 1 85 ? 2.646 6.205 12.780 1.00 87.38 85 LEU A N 1
ATOM 659 C CA . LEU A 1 85 ? 2.508 4.768 13.025 1.00 87.38 85 LEU A CA 1
ATOM 660 C C . LEU A 1 85 ? 3.006 4.391 14.424 1.00 87.38 85 LEU A C 1
ATOM 662 O O . LEU A 1 85 ? 2.335 3.651 15.140 1.00 87.38 85 LEU A O 1
ATOM 666 N N . LYS A 1 86 ? 4.165 4.926 14.825 1.00 91.62 86 LYS A N 1
ATOM 667 C CA . LYS A 1 86 ? 4.747 4.690 16.150 1.00 91.62 86 LYS A CA 1
ATOM 668 C C . LYS A 1 86 ? 3.844 5.178 17.271 1.00 91.62 86 LYS A C 1
ATOM 670 O O . LYS A 1 86 ? 3.698 4.482 18.268 1.00 91.62 86 LYS A O 1
ATOM 675 N N . LEU A 1 87 ? 3.205 6.332 17.088 1.00 89.12 87 LEU A N 1
ATOM 676 C CA . LEU A 1 87 ? 2.217 6.846 18.034 1.00 89.12 87 LEU A CA 1
ATOM 677 C C . LEU A 1 87 ? 0.963 5.965 18.085 1.00 89.12 87 LEU A C 1
ATOM 679 O O . LEU A 1 87 ? 0.484 5.647 19.169 1.00 89.12 87 LEU A O 1
ATOM 683 N N . ALA A 1 88 ? 0.447 5.540 16.930 1.00 82.06 88 ALA A N 1
ATOM 684 C CA . ALA A 1 88 ? -0.753 4.708 16.852 1.00 82.06 88 ALA A CA 1
ATOM 685 C C . ALA A 1 88 ? -0.554 3.304 17.452 1.00 82.06 88 ALA A C 1
ATOM 687 O O . ALA A 1 88 ? -1.496 2.713 17.974 1.00 82.06 88 ALA A O 1
ATOM 688 N N . LEU A 1 89 ? 0.670 2.777 17.381 1.00 87.44 89 LEU A N 1
ATOM 689 C CA . LEU A 1 89 ? 1.043 1.438 17.835 1.00 87.44 89 LEU A CA 1
ATOM 690 C C . LEU A 1 89 ? 1.972 1.468 19.056 1.00 87.44 89 LEU A C 1
ATOM 692 O O . LEU A 1 89 ? 2.727 0.520 19.255 1.00 87.44 89 LEU A O 1
ATOM 696 N N . ALA A 1 90 ? 1.928 2.525 19.874 1.00 86.75 90 ALA A N 1
ATOM 697 C CA . ALA A 1 90 ? 2.862 2.725 20.989 1.00 86.75 90 ALA A CA 1
ATOM 698 C C . ALA A 1 90 ? 2.926 1.529 21.962 1.00 86.75 90 ALA A C 1
ATOM 700 O O . ALA A 1 90 ? 4.002 1.165 22.426 1.00 86.75 90 ALA A O 1
ATOM 701 N N . GLU A 1 91 ? 1.787 0.875 22.204 1.00 87.06 91 GLU A N 1
ATOM 702 C CA . GLU A 1 91 ? 1.665 -0.291 23.094 1.00 87.06 91 GLU A CA 1
ATOM 703 C C . GLU A 1 91 ? 1.956 -1.633 22.395 1.00 87.06 91 GLU A C 1
ATOM 705 O O . GLU A 1 91 ? 1.923 -2.697 23.013 1.00 87.06 91 GLU A O 1
ATOM 710 N N . HIS A 1 92 ? 2.196 -1.621 21.083 1.00 83.38 92 HIS A N 1
ATOM 711 C CA . HIS A 1 92 ? 2.343 -2.835 20.295 1.00 83.38 92 HIS A CA 1
ATOM 712 C C . HIS A 1 92 ? 3.819 -3.256 20.216 1.00 83.38 92 HIS A C 1
ATOM 714 O O . HIS A 1 92 ? 4.629 -2.535 19.634 1.00 83.38 92 HIS A O 1
ATOM 720 N N . PRO A 1 93 ? 4.203 -4.462 20.670 1.00 82.00 93 PRO A N 1
ATOM 721 C CA . PRO A 1 93 ? 5.611 -4.860 20.773 1.00 82.00 93 PRO A CA 1
ATOM 722 C C . PRO A 1 93 ? 6.345 -4.869 19.424 1.00 82.00 93 PRO A C 1
ATOM 724 O O . PRO A 1 93 ? 7.537 -4.578 19.365 1.00 82.00 93 PRO A O 1
ATOM 727 N N . ALA A 1 94 ? 5.637 -5.143 18.322 1.00 77.75 94 ALA A N 1
ATOM 728 C CA . ALA A 1 94 ? 6.240 -5.115 16.989 1.00 77.75 94 ALA A CA 1
ATOM 729 C C . ALA A 1 94 ? 6.734 -3.723 16.561 1.00 77.75 94 ALA A C 1
ATOM 731 O O . ALA A 1 94 ? 7.588 -3.636 15.691 1.00 77.75 94 ALA A O 1
ATOM 732 N N . ILE A 1 95 ? 6.261 -2.624 17.160 1.00 86.19 95 ILE A N 1
ATOM 733 C CA . ILE A 1 95 ? 6.699 -1.292 16.731 1.00 86.19 95 ILE A CA 1
ATOM 734 C C . ILE A 1 95 ? 8.180 -1.029 17.045 1.00 86.19 95 ILE A C 1
ATOM 736 O O . ILE A 1 95 ? 8.833 -0.240 16.362 1.00 86.19 95 ILE A O 1
ATOM 740 N N . ALA A 1 96 ? 8.730 -1.735 18.040 1.00 84.69 96 ALA A N 1
ATOM 741 C CA . ALA A 1 96 ? 10.130 -1.632 18.436 1.00 84.69 96 ALA A CA 1
ATOM 742 C C . ALA A 1 96 ? 11.092 -2.085 17.326 1.00 84.69 96 ALA A C 1
ATOM 744 O O . ALA A 1 96 ? 12.213 -1.582 17.240 1.00 84.69 96 ALA A O 1
ATOM 745 N N . CYS A 1 97 ? 10.663 -3.003 16.450 1.00 81.75 97 CYS A N 1
ATOM 746 C CA . CYS A 1 97 ? 11.503 -3.492 15.363 1.00 81.75 97 CYS A CA 1
ATOM 747 C C . CYS A 1 97 ? 11.411 -2.643 14.088 1.00 81.75 97 CYS A C 1
ATOM 749 O O . CYS A 1 97 ? 12.246 -2.827 13.206 1.00 81.75 97 CYS A O 1
ATOM 751 N N . VAL A 1 98 ? 10.489 -1.676 14.001 1.00 87.12 98 VAL A N 1
ATOM 752 C CA . VAL A 1 98 ? 10.284 -0.859 12.795 1.00 87.12 98 VAL A CA 1
ATOM 753 C C . VAL A 1 98 ? 11.127 0.421 12.850 1.00 87.12 98 VAL A C 1
ATOM 755 O O . VAL A 1 98 ? 10.861 1.356 13.619 1.00 87.12 98 VAL A O 1
ATOM 758 N N . ASP A 1 99 ? 12.161 0.476 12.014 1.00 91.19 99 ASP A N 1
ATOM 759 C CA . ASP A 1 99 ? 12.926 1.690 11.724 1.00 91.19 99 ASP A CA 1
ATOM 760 C C . ASP A 1 99 ? 12.518 2.310 10.380 1.00 91.19 99 ASP A C 1
ATOM 762 O O . ASP A 1 99 ? 11.608 1.826 9.709 1.00 91.19 99 ASP A O 1
ATOM 766 N N . LEU A 1 100 ? 13.140 3.438 10.025 1.00 94.19 100 LEU A N 1
ATOM 767 C CA . LEU A 1 100 ? 12.798 4.172 8.806 1.00 94.19 100 LEU A CA 1
ATOM 768 C C . LEU A 1 100 ? 13.037 3.331 7.553 1.00 94.19 100 LEU A C 1
ATOM 770 O O . LEU A 1 100 ? 12.199 3.342 6.659 1.00 94.19 100 LEU A O 1
ATOM 774 N N . GLU A 1 101 ? 14.147 2.602 7.502 1.00 91.00 101 GLU A N 1
ATOM 775 C CA . GLU A 1 101 ? 14.515 1.766 6.360 1.00 91.00 101 GLU A CA 1
ATOM 776 C C . GLU A 1 101 ? 13.531 0.609 6.181 1.00 91.00 101 GLU A C 1
ATOM 778 O O . GLU A 1 101 ? 12.920 0.489 5.119 1.00 91.00 101 GLU A O 1
ATOM 783 N N . SER A 1 102 ? 13.259 -0.141 7.253 1.00 86.62 102 SER A N 1
ATOM 784 C CA . SER A 1 102 ? 12.260 -1.216 7.251 1.00 86.62 102 SER A CA 1
ATOM 785 C C . SER A 1 102 ? 10.864 -0.677 6.923 1.00 86.62 102 SER A C 1
ATOM 787 O O . SER A 1 102 ? 10.089 -1.332 6.234 1.00 86.62 102 SER A O 1
ATOM 789 N N . TRP A 1 103 ? 10.525 0.536 7.379 1.00 90.12 103 TRP A N 1
ATOM 790 C CA . TRP A 1 103 ? 9.276 1.203 7.009 1.00 90.12 103 TRP A CA 1
ATOM 791 C C . TRP A 1 103 ? 9.227 1.554 5.520 1.00 90.12 103 TRP A C 1
ATOM 793 O O . TRP A 1 103 ? 8.218 1.310 4.868 1.00 90.12 103 TRP A O 1
ATOM 803 N N . GLY A 1 104 ? 10.316 2.077 4.958 1.00 89.12 104 GLY A N 1
ATOM 804 C CA . GLY A 1 104 ? 10.435 2.356 3.529 1.00 89.12 104 GLY A CA 1
ATOM 805 C C . GLY A 1 104 ? 10.296 1.108 2.670 1.00 89.12 104 GLY A C 1
ATOM 806 O O . GLY A 1 104 ? 9.602 1.142 1.657 1.00 89.12 104 GLY A O 1
ATOM 807 N N . GLN A 1 105 ? 10.912 0.006 3.091 1.00 85.88 105 GLN A N 1
ATOM 808 C CA . GLN A 1 105 ? 10.777 -1.301 2.452 1.00 85.88 105 GLN A CA 1
ATOM 809 C C . GLN A 1 105 ? 9.349 -1.837 2.577 1.00 85.88 105 GLN A C 1
ATOM 811 O O . GLN A 1 105 ? 8.786 -2.286 1.586 1.00 85.88 105 GLN A O 1
ATOM 816 N N . LEU A 1 106 ? 8.712 -1.714 3.747 1.00 80.62 106 LEU A N 1
ATOM 817 C CA . LEU A 1 106 ? 7.306 -2.080 3.949 1.00 80.62 106 LEU A CA 1
ATOM 818 C C . LEU A 1 106 ? 6.361 -1.271 3.064 1.00 80.62 106 LEU A C 1
ATOM 820 O O . LEU A 1 106 ? 5.445 -1.842 2.483 1.00 80.62 106 LEU A O 1
ATOM 824 N N . VAL A 1 107 ? 6.577 0.040 2.935 1.00 82.69 107 VAL A N 1
ATOM 825 C CA . VAL A 1 107 ? 5.809 0.897 2.023 1.00 82.69 107 VAL A CA 1
ATOM 826 C C . VAL A 1 107 ? 6.085 0.514 0.570 1.00 82.69 107 VAL A C 1
ATOM 828 O O . VAL A 1 107 ? 5.162 0.502 -0.237 1.00 82.69 107 VAL A O 1
ATOM 831 N N . GLY A 1 108 ? 7.324 0.166 0.225 1.00 80.12 108 GLY A N 1
ATOM 832 C CA . GLY A 1 108 ? 7.709 -0.284 -1.113 1.00 80.12 108 GLY A CA 1
ATOM 833 C C . GLY A 1 108 ? 7.042 -1.601 -1.484 1.00 80.12 108 GLY A C 1
ATOM 834 O O . GLY A 1 108 ? 6.387 -1.677 -2.519 1.00 80.12 108 GLY A O 1
ATOM 835 N N . LEU A 1 109 ? 7.121 -2.591 -0.594 1.00 75.19 109 LEU A N 1
ATOM 836 C CA . LEU A 1 109 ? 6.415 -3.865 -0.680 1.00 75.19 109 LEU A CA 1
ATOM 837 C C . LEU A 1 109 ? 4.919 -3.624 -0.791 1.00 75.19 109 LEU A C 1
ATOM 839 O O . LEU A 1 109 ? 4.291 -4.138 -1.708 1.00 75.19 109 LEU A O 1
ATOM 843 N N . ALA A 1 110 ? 4.358 -2.808 0.100 1.00 73.38 110 ALA A N 1
ATOM 844 C CA . ALA A 1 110 ? 2.964 -2.421 0.053 1.00 73.38 110 ALA A CA 1
ATOM 845 C C . ALA A 1 110 ? 2.612 -1.848 -1.310 1.00 73.38 110 ALA A C 1
ATOM 847 O O . ALA A 1 110 ? 1.650 -2.328 -1.872 1.00 73.38 110 ALA A O 1
ATOM 848 N N . ARG A 1 111 ? 3.373 -0.890 -1.858 1.00 72.19 111 ARG A N 1
ATOM 849 C CA . ARG A 1 111 ? 3.114 -0.207 -3.141 1.00 72.19 111 ARG A CA 1
ATOM 850 C C . ARG A 1 111 ? 3.268 -1.112 -4.355 1.00 72.19 111 ARG A C 1
ATOM 852 O O . ARG A 1 111 ? 2.403 -1.087 -5.221 1.00 72.19 111 ARG A O 1
ATOM 859 N N . GLN A 1 112 ? 4.331 -1.905 -4.415 1.00 68.38 112 GLN A N 1
ATOM 860 C CA . GLN A 1 112 ? 4.566 -2.867 -5.496 1.00 68.38 112 GLN A CA 1
ATOM 861 C C . GLN A 1 112 ? 3.516 -3.967 -5.512 1.00 68.38 112 GLN A C 1
ATOM 863 O O . GLN A 1 112 ? 3.073 -4.387 -6.574 1.00 68.38 112 GLN A O 1
ATOM 868 N N . ASN A 1 113 ? 3.081 -4.372 -4.324 1.00 63.53 113 ASN A N 1
ATOM 869 C CA . ASN A 1 113 ? 2.070 -5.394 -4.141 1.00 63.53 113 ASN A CA 1
ATOM 870 C C . ASN A 1 113 ? 0.712 -4.792 -3.773 1.00 63.53 113 ASN A C 1
ATOM 872 O O . ASN A 1 113 ? -0.151 -5.498 -3.237 1.00 63.53 113 ASN A O 1
ATOM 876 N N . THR A 1 114 ? 0.520 -3.484 -4.016 1.00 59.00 114 THR A N 1
ATOM 877 C CA . THR A 1 114 ? -0.762 -2.823 -3.777 1.00 59.00 114 THR A CA 1
ATOM 878 C C . THR A 1 114 ? -1.655 -3.333 -4.876 1.00 59.00 114 THR A C 1
ATOM 880 O O . THR A 1 114 ? -1.650 -2.833 -5.997 1.00 59.00 114 THR A O 1
ATOM 883 N N . LEU A 1 115 ? -2.443 -4.337 -4.527 1.00 54.75 115 LEU A N 1
ATOM 884 C CA . LEU A 1 115 ? -3.689 -4.599 -5.205 1.00 54.75 115 LEU A CA 1
ATOM 885 C C . LEU A 1 115 ? -4.521 -3.336 -5.000 1.00 54.75 115 LEU A C 1
ATOM 887 O O . LEU A 1 115 ? -4.998 -3.078 -3.893 1.00 54.75 115 LEU A O 1
ATOM 891 N N . CYS A 1 116 ? -4.609 -2.498 -6.030 1.00 57.28 116 CYS A N 1
ATOM 892 C CA . CYS A 1 116 ? -5.602 -1.438 -6.050 1.00 57.28 116 CYS A CA 1
ATOM 893 C C . CYS A 1 116 ? -6.956 -2.111 -5.808 1.00 57.28 116 CYS A C 1
ATOM 895 O O . CYS A 1 116 ? -7.360 -2.986 -6.579 1.00 57.28 116 CYS A O 1
ATOM 897 N N . VAL A 1 117 ? -7.611 -1.782 -4.692 1.00 52.25 117 VAL A N 1
ATOM 898 C CA . VAL A 1 117 ? -8.932 -2.326 -4.394 1.00 52.25 117 VAL A CA 1
ATOM 899 C C . VAL A 1 117 ? -9.938 -1.382 -5.018 1.00 52.25 117 VAL A C 1
ATOM 901 O O . VAL A 1 117 ? -10.440 -0.460 -4.377 1.00 52.25 117 VAL A O 1
ATOM 904 N N . GLU A 1 118 ? -10.207 -1.612 -6.296 1.00 57.16 118 GLU A N 1
ATOM 905 C CA . GLU A 1 118 ? -11.349 -1.006 -6.961 1.00 57.16 118 GLU A CA 1
ATOM 906 C C . GLU A 1 118 ? -12.589 -1.793 -6.556 1.00 57.16 118 GLU A C 1
ATOM 908 O O . GLU A 1 118 ? -12.869 -2.880 -7.066 1.00 57.16 118 GLU A O 1
ATOM 913 N N . VAL A 1 119 ? -13.327 -1.262 -5.582 1.00 60.78 119 VAL A N 1
ATOM 914 C CA . VAL A 1 119 ? -14.680 -1.740 -5.308 1.00 60.78 119 VAL A CA 1
ATOM 915 C C . VAL A 1 119 ? -15.665 -0.927 -6.125 1.00 60.78 119 VAL A C 1
ATOM 917 O O . VAL A 1 119 ? -15.584 0.304 -6.227 1.00 60.78 119 VAL A O 1
ATOM 920 N N . ASP A 1 120 ? -16.625 -1.639 -6.707 1.00 65.44 120 ASP A N 1
ATOM 921 C CA . ASP A 1 120 ? -17.748 -1.013 -7.377 1.00 65.44 120 ASP A CA 1
ATOM 922 C C . ASP A 1 120 ? -18.468 -0.068 -6.419 1.00 65.44 120 ASP A C 1
ATOM 924 O O . ASP A 1 120 ? -18.667 -0.361 -5.237 1.00 65.44 120 ASP A O 1
ATOM 928 N N . ASN A 1 121 ? -18.846 1.097 -6.943 1.00 72.50 121 ASN A N 1
ATOM 929 C CA . ASN A 1 121 ? -19.559 2.077 -6.148 1.00 72.50 121 ASN A CA 1
ATOM 930 C C . ASN A 1 121 ? -20.853 1.438 -5.623 1.00 72.50 121 ASN A C 1
ATOM 932 O O . ASN A 1 121 ? -21.668 1.015 -6.447 1.00 72.50 121 ASN A O 1
ATOM 936 N N . PRO A 1 122 ? -21.103 1.406 -4.301 1.00 70.50 122 PRO A N 1
ATOM 937 C CA . PRO A 1 122 ? -22.299 0.769 -3.747 1.00 70.50 122 PRO A CA 1
ATOM 938 C C . PRO A 1 122 ? -23.598 1.393 -4.281 1.00 70.50 122 PRO A C 1
ATOM 940 O O . PRO A 1 122 ? -24.648 0.753 -4.297 1.00 70.50 122 PRO A O 1
ATOM 943 N N . ALA A 1 123 ? -23.542 2.628 -4.792 1.00 74.62 123 ALA A N 1
ATOM 944 C CA . ALA A 1 123 ? -24.672 3.256 -5.459 1.00 74.62 123 ALA A CA 1
ATOM 945 C C . ALA A 1 123 ? -25.063 2.574 -6.786 1.00 74.62 123 ALA A C 1
ATOM 947 O O . ALA A 1 123 ? -26.207 2.740 -7.208 1.00 74.62 123 ALA A O 1
ATOM 948 N N . ARG A 1 124 ? -24.192 1.777 -7.430 1.00 77.50 124 ARG A N 1
ATOM 949 C CA . ARG A 1 124 ? -24.531 1.023 -8.656 1.00 77.50 124 ARG A CA 1
ATOM 950 C C . ARG A 1 124 ? -25.734 0.105 -8.455 1.00 77.50 124 ARG A C 1
ATOM 952 O O . ARG A 1 124 ? -26.594 0.056 -9.327 1.00 77.50 124 ARG A O 1
ATOM 959 N N . GLU A 1 125 ? -25.827 -0.568 -7.310 1.00 75.12 125 GLU A N 1
ATOM 960 C CA . GLU A 1 125 ? -26.941 -1.477 -6.998 1.00 75.12 125 GLU A CA 1
ATOM 961 C C . GLU A 1 125 ? -28.180 -0.727 -6.486 1.00 75.12 125 GLU A C 1
ATOM 963 O O . GLU A 1 125 ? -29.320 -1.119 -6.741 1.00 75.12 125 GLU A O 1
ATOM 968 N N . ILE A 1 126 ? -27.969 0.398 -5.797 1.00 75.94 126 ILE A N 1
ATOM 969 C CA . ILE A 1 126 ? -29.043 1.173 -5.164 1.00 75.94 126 ILE A CA 1
ATOM 970 C C . ILE A 1 126 ? -29.792 2.051 -6.177 1.00 75.94 126 ILE A C 1
ATOM 972 O O . ILE A 1 126 ? -31.007 2.219 -6.063 1.00 75.94 126 ILE A O 1
ATOM 976 N N . ILE A 1 127 ? -29.112 2.595 -7.194 1.00 82.44 127 ILE A N 1
ATOM 977 C CA . ILE A 1 127 ? -29.729 3.474 -8.203 1.00 82.44 127 ILE A CA 1
ATOM 978 C C . ILE A 1 127 ? -30.894 2.793 -8.947 1.00 82.44 127 ILE A C 1
ATOM 980 O O . ILE A 1 127 ? -31.959 3.412 -9.036 1.00 82.44 127 ILE A O 1
ATOM 984 N N . PRO A 1 128 ? -30.762 1.556 -9.471 1.00 81.31 128 PRO A N 1
ATOM 985 C CA . PRO A 1 128 ? -31.878 0.846 -10.091 1.00 81.31 128 PRO A CA 1
ATOM 986 C C . PRO A 1 128 ? -33.056 0.664 -9.133 1.00 81.31 128 PRO A C 1
ATOM 988 O O . PRO A 1 128 ? -34.193 0.940 -9.512 1.00 81.31 128 PRO A O 1
ATOM 991 N N . MET A 1 129 ? -32.794 0.293 -7.874 1.00 79.44 129 MET A N 1
ATOM 992 C CA . MET A 1 129 ? -33.845 0.161 -6.860 1.00 79.44 129 MET A CA 1
ATOM 993 C C . MET A 1 129 ? -34.577 1.487 -6.647 1.00 79.44 129 MET A C 1
ATOM 995 O O . MET A 1 129 ? -35.802 1.525 -6.724 1.00 79.44 129 MET A O 1
ATOM 999 N N . LEU A 1 130 ? -33.845 2.594 -6.474 1.00 77.00 130 LEU A N 1
ATOM 1000 C CA . LEU A 1 130 ? -34.422 3.933 -6.319 1.00 77.00 130 LEU A CA 1
ATOM 1001 C C . LEU A 1 130 ? -35.263 4.367 -7.527 1.00 77.00 130 LEU A C 1
ATOM 1003 O O . LEU A 1 130 ? -36.265 5.060 -7.346 1.00 77.00 130 LEU A O 1
ATOM 1007 N N . ARG A 1 131 ? -34.886 3.963 -8.746 1.00 80.69 131 ARG A N 1
ATOM 1008 C CA . ARG A 1 131 ? -35.668 4.224 -9.967 1.00 80.69 131 ARG A CA 1
ATOM 1009 C C . ARG A 1 131 ? -36.968 3.416 -10.012 1.00 80.69 131 ARG A C 1
ATOM 1011 O O . ARG A 1 131 ? -37.961 3.926 -10.522 1.00 80.69 131 ARG A O 1
ATOM 1018 N N . CYS A 1 132 ? -36.970 2.205 -9.459 1.00 80.12 132 CYS A N 1
ATOM 1019 C CA . CYS A 1 132 ? -38.129 1.309 -9.433 1.00 80.12 132 CYS A CA 1
ATOM 1020 C C . CYS A 1 132 ? -39.121 1.591 -8.292 1.00 80.12 132 CYS A C 1
ATOM 1022 O O . CYS A 1 132 ? -40.261 1.132 -8.357 1.00 80.12 132 CYS A O 1
ATOM 1024 N N . VAL A 1 133 ? -38.738 2.341 -7.249 1.00 78.38 133 VAL A N 1
ATOM 1025 C CA . VAL A 1 133 ? -39.684 2.725 -6.187 1.00 78.38 133 VAL A CA 1
ATOM 1026 C C . VAL A 1 133 ? -40.783 3.627 -6.773 1.00 78.38 133 VAL A C 1
ATOM 1028 O O . VAL A 1 133 ? -40.514 4.706 -7.307 1.00 78.38 133 VAL A O 1
ATOM 1031 N N . GLY A 1 134 ? -42.047 3.217 -6.653 1.00 64.94 134 GLY A N 1
ATOM 1032 C CA . GLY A 1 134 ? -43.199 4.008 -7.102 1.00 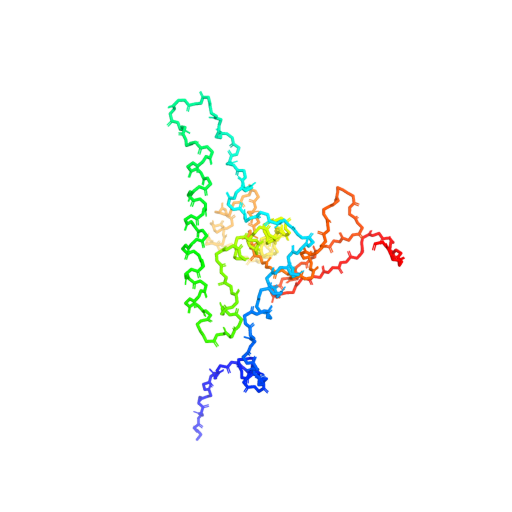64.94 134 GLY A CA 1
ATOM 1033 C C . GLY A 1 134 ? -43.315 5.365 -6.390 1.00 64.94 134 GLY A C 1
ATOM 1034 O O . GLY A 1 134 ? -42.928 5.505 -5.233 1.00 64.94 134 GLY A O 1
ATOM 1035 N N . GLY A 1 135 ? -43.847 6.372 -7.092 1.00 66.38 135 GLY A N 1
ATOM 1036 C CA . GLY A 1 135 ? -44.091 7.723 -6.566 1.00 66.38 135 GLY A CA 1
ATOM 1037 C C . GLY A 1 135 ? -42.952 8.710 -6.842 1.00 66.38 135 GLY A C 1
ATOM 1038 O O . GLY A 1 135 ? -41.843 8.556 -6.344 1.00 66.38 135 GLY A O 1
ATOM 1039 N N . ALA A 1 136 ? -43.215 9.747 -7.641 1.00 63.97 136 ALA A N 1
ATOM 1040 C CA . ALA A 1 136 ? -42.226 10.769 -7.979 1.00 63.97 136 ALA A CA 1
ATOM 1041 C C . ALA A 1 136 ? -41.980 11.723 -6.794 1.00 63.97 136 ALA A C 1
ATOM 1043 O O . ALA A 1 136 ? -42.688 12.710 -6.612 1.00 63.97 136 ALA A O 1
ATOM 1044 N N . SER A 1 137 ? -40.950 11.453 -5.991 1.00 76.50 137 SER A N 1
ATOM 1045 C CA . SER A 1 137 ? -40.417 12.444 -5.049 1.00 76.50 137 SER A CA 1
ATOM 1046 C C . SER A 1 137 ? -39.483 13.405 -5.790 1.00 76.50 137 SER A C 1
ATOM 1048 O O . SER A 1 137 ? -38.514 12.973 -6.417 1.00 76.50 137 SER A O 1
ATOM 1050 N N . LYS A 1 138 ? -39.735 14.719 -5.680 1.00 78.62 138 LYS A N 1
ATOM 1051 C CA . LYS A 1 138 ? -38.837 15.760 -6.214 1.00 78.62 138 LYS A CA 1
ATOM 1052 C C . LYS A 1 138 ? -37.410 15.613 -5.677 1.00 78.62 138 LYS A C 1
ATOM 1054 O O . LYS A 1 138 ? -36.466 15.770 -6.447 1.00 78.62 138 LYS A O 1
ATOM 1059 N N . GLN A 1 139 ? -37.247 15.261 -4.396 1.00 78.62 139 GLN A N 1
ATOM 1060 C CA . GLN A 1 139 ? -35.924 15.025 -3.809 1.00 78.62 139 GLN A CA 1
ATOM 1061 C C . GLN A 1 139 ? -35.210 13.842 -4.470 1.00 78.62 139 GLN A C 1
ATOM 1063 O O . GLN A 1 139 ? -34.025 13.936 -4.768 1.00 78.62 139 GLN A O 1
ATOM 1068 N N . ARG A 1 140 ? -35.927 12.747 -4.748 1.00 80.06 140 ARG A N 1
ATOM 1069 C CA . ARG A 1 140 ? -35.346 11.560 -5.390 1.00 80.06 140 ARG A CA 1
ATOM 1070 C C . ARG A 1 140 ? -34.882 11.845 -6.815 1.00 80.06 140 ARG A C 1
ATOM 1072 O O . ARG A 1 140 ? -33.792 11.431 -7.191 1.00 80.06 140 ARG A O 1
ATOM 1079 N N . THR A 1 141 ? -35.691 12.553 -7.600 1.00 81.50 141 THR A N 1
ATOM 1080 C CA . THR A 1 141 ? -35.321 12.923 -8.972 1.00 81.50 141 THR A CA 1
ATOM 1081 C C . THR A 1 141 ? -34.104 13.846 -8.987 1.00 81.50 141 THR A C 1
ATOM 1083 O O . THR A 1 141 ? -33.187 13.617 -9.768 1.00 81.50 141 THR A O 1
ATOM 1086 N N . ALA A 1 142 ? -34.058 14.839 -8.092 1.00 83.50 142 ALA A N 1
ATOM 1087 C CA . ALA A 1 142 ? -32.906 15.728 -7.959 1.00 83.50 142 ALA A CA 1
ATOM 1088 C C . ALA A 1 142 ? -31.638 14.973 -7.521 1.00 83.50 142 ALA A C 1
ATOM 1090 O O . ALA A 1 142 ? -30.577 15.186 -8.098 1.00 83.50 142 ALA A O 1
ATOM 1091 N N . LEU A 1 143 ? -31.757 14.047 -6.562 1.00 80.75 143 LEU A N 1
ATOM 1092 C CA . LEU A 1 143 ? -30.649 13.201 -6.114 1.00 80.75 143 LEU A CA 1
ATOM 1093 C C . LEU A 1 143 ? -30.099 12.347 -7.264 1.00 80.75 143 LEU A C 1
ATOM 1095 O O . LEU A 1 143 ? -28.899 12.354 -7.501 1.00 80.75 143 LEU A O 1
ATOM 1099 N N . LEU A 1 144 ? -30.968 11.645 -8.002 1.00 83.75 144 LEU A N 1
ATOM 1100 C CA . LEU A 1 144 ? -30.559 10.800 -9.130 1.00 83.75 144 LEU A CA 1
ATOM 1101 C C . LEU A 1 144 ? -29.927 11.605 -10.274 1.00 83.75 144 LEU A C 1
ATOM 1103 O O . LEU A 1 144 ? -29.036 11.088 -10.940 1.00 83.75 144 LEU A O 1
ATOM 1107 N N . ALA A 1 145 ? -30.376 12.842 -10.501 1.00 84.94 145 ALA A N 1
ATOM 1108 C CA . ALA A 1 145 ? -29.815 13.737 -11.513 1.00 84.94 145 ALA A CA 1
ATOM 1109 C C . ALA A 1 145 ? -28.452 14.327 -11.112 1.00 84.94 145 ALA A C 1
ATOM 1111 O O . ALA A 1 145 ? -27.665 14.682 -11.983 1.00 84.94 145 ALA A O 1
ATOM 1112 N N . ALA A 1 146 ? -28.173 14.431 -9.811 1.00 85.06 146 ALA A N 1
ATOM 1113 C CA . ALA A 1 146 ? -26.913 14.957 -9.290 1.00 85.06 146 ALA A CA 1
ATOM 1114 C C . ALA A 1 146 ? -25.787 13.907 -9.226 1.00 85.06 146 ALA A C 1
ATOM 1116 O O . ALA A 1 146 ? -24.642 14.261 -8.948 1.00 85.06 146 ALA A O 1
ATOM 1117 N N . LEU A 1 147 ? -26.091 12.622 -9.447 1.00 81.44 147 LEU A N 1
ATOM 1118 C CA . LEU A 1 147 ? -25.082 11.566 -9.404 1.00 81.44 147 LEU A CA 1
ATOM 1119 C C . LEU A 1 147 ? -24.187 11.612 -10.655 1.00 81.44 147 LEU A C 1
ATOM 1121 O O . LEU A 1 147 ? -24.702 11.714 -11.770 1.00 81.44 147 LEU A O 1
ATOM 1125 N N . PRO A 1 148 ? -22.857 11.492 -10.495 1.00 75.50 148 PRO A N 1
ATOM 1126 C CA . PRO A 1 148 ? -21.938 11.419 -11.623 1.00 75.50 148 PRO A CA 1
ATOM 1127 C C . PRO A 1 148 ? -22.206 10.171 -12.479 1.00 75.50 148 PRO A C 1
ATOM 1129 O O . PRO A 1 148 ? -22.564 9.108 -11.965 1.00 75.50 148 PRO A O 1
ATOM 1132 N N . SER A 1 149 ? -22.026 10.309 -13.795 1.00 76.12 149 SER A N 1
ATOM 1133 C CA . SER A 1 149 ? -22.173 9.226 -14.771 1.00 76.12 149 SER A CA 1
A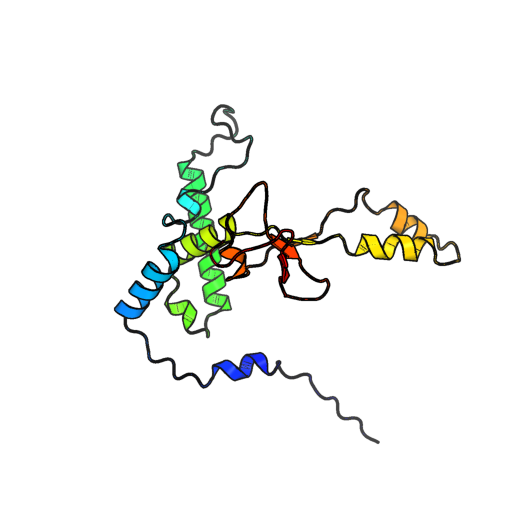TOM 1134 C C . SER A 1 149 ? -20.925 9.161 -15.664 1.00 76.12 149 SER A C 1
ATOM 1136 O O . SER A 1 149 ? -20.738 10.072 -16.471 1.00 76.12 149 SER A O 1
ATOM 1138 N N . PRO A 1 150 ? -20.095 8.103 -15.567 1.00 73.62 150 PRO A N 1
ATOM 1139 C CA . PRO A 1 150 ? -20.261 6.937 -14.695 1.00 73.62 150 PRO A CA 1
ATOM 1140 C C . PRO A 1 150 ? -20.038 7.275 -13.213 1.00 73.62 150 PRO A C 1
ATOM 1142 O O . PRO A 1 150 ? -19.346 8.234 -12.874 1.00 73.62 150 PRO A O 1
ATOM 1145 N N . LEU A 1 151 ? -20.623 6.470 -12.320 1.00 76.00 151 LEU A N 1
ATOM 1146 C CA . LEU A 1 151 ? -20.294 6.550 -10.899 1.00 76.00 151 LEU A CA 1
ATOM 1147 C C . LEU A 1 151 ? -18.804 6.227 -10.710 1.00 76.00 151 LEU A C 1
ATOM 1149 O O . LEU A 1 151 ? -18.363 5.198 -11.233 1.00 76.00 151 LEU A O 1
ATOM 1153 N N . PRO A 1 152 ? -18.050 7.040 -9.952 1.00 71.19 152 PRO A N 1
ATOM 1154 C CA . PRO A 1 152 ? -16.653 6.751 -9.669 1.00 71.19 152 PRO A CA 1
ATOM 1155 C C . PRO A 1 152 ? -16.554 5.493 -8.809 1.00 71.19 152 PRO A C 1
ATOM 1157 O O . PRO A 1 152 ? -17.386 5.289 -7.920 1.00 71.19 152 PRO A O 1
ATOM 1160 N N . HIS A 1 153 ? -15.539 4.667 -9.050 1.00 67.44 153 HIS A N 1
ATOM 1161 C CA . HIS A 1 153 ? -15.192 3.575 -8.145 1.00 67.44 153 HIS A CA 1
ATOM 1162 C C . HIS A 1 153 ? -14.826 4.134 -6.767 1.00 67.44 153 HIS A C 1
ATOM 1164 O O . HIS A 1 153 ? -14.390 5.281 -6.640 1.00 67.44 153 HIS A O 1
ATOM 1170 N N . VAL A 1 154 ? -15.043 3.340 -5.720 1.00 65.69 154 VAL A N 1
ATOM 1171 C CA . VAL A 1 154 ? -14.500 3.688 -4.407 1.00 65.69 154 VAL A CA 1
ATOM 1172 C C . VAL A 1 154 ? -13.077 3.157 -4.384 1.00 65.69 154 VAL A C 1
ATOM 1174 O O . VAL A 1 154 ? -12.864 1.953 -4.269 1.00 65.69 154 VAL A O 1
ATOM 1177 N N . GLU A 1 155 ? -12.113 4.058 -4.535 1.00 58.53 155 GLU A N 1
ATOM 1178 C CA . GLU A 1 155 ? -10.698 3.730 -4.408 1.00 58.53 155 GLU A CA 1
ATOM 1179 C C . GLU A 1 155 ? -10.358 3.567 -2.924 1.00 58.53 155 GLU A C 1
ATOM 1181 O O . GLU A 1 155 ? -10.440 4.508 -2.130 1.00 58.53 155 GLU A O 1
ATOM 1186 N N . GLY A 1 156 ? -10.015 2.341 -2.536 1.00 62.31 156 GLY A N 1
ATOM 1187 C CA . GLY A 1 156 ? -9.509 2.015 -1.210 1.00 62.31 156 GLY A CA 1
ATOM 1188 C C . GLY A 1 156 ? -8.115 1.402 -1.292 1.00 62.31 156 GLY A C 1
ATOM 1189 O O . GLY A 1 156 ? -7.755 0.761 -2.277 1.00 62.31 156 GLY A O 1
ATOM 1190 N N . ALA A 1 157 ? -7.335 1.561 -0.224 1.00 60.78 157 ALA A N 1
ATOM 1191 C CA . ALA A 1 157 ? -6.067 0.862 -0.055 1.00 60.78 157 ALA A CA 1
ATOM 1192 C C . ALA A 1 157 ? -6.153 -0.072 1.155 1.00 60.78 157 ALA A C 1
ATOM 1194 O O . ALA A 1 157 ? -6.605 0.326 2.230 1.00 60.78 157 ALA A O 1
ATOM 1195 N N . ALA A 1 158 ? -5.707 -1.314 0.984 1.00 67.44 158 ALA A N 1
ATOM 1196 C CA . ALA A 1 158 ? -5.605 -2.295 2.054 1.00 67.44 158 ALA A CA 1
ATOM 1197 C C . ALA A 1 158 ? -4.379 -3.186 1.829 1.00 67.44 158 ALA A C 1
ATOM 1199 O O . ALA A 1 158 ? -4.014 -3.481 0.693 1.00 67.44 158 ALA A O 1
ATOM 1200 N N . LEU A 1 159 ? -3.749 -3.613 2.925 1.00 65.19 159 LEU A N 1
ATOM 1201 C CA . LEU A 1 159 ? -2.595 -4.509 2.897 1.00 65.19 159 LEU A CA 1
ATOM 1202 C C . LEU A 1 159 ? -3.043 -5.927 3.238 1.00 65.19 159 LEU A C 1
ATOM 1204 O O . LEU A 1 159 ? -3.566 -6.171 4.325 1.00 65.19 159 LEU A O 1
ATOM 1208 N N . PHE A 1 160 ? -2.806 -6.861 2.320 1.00 72.69 160 PHE A N 1
ATOM 1209 C CA . PHE A 1 160 ? -3.096 -8.279 2.510 1.00 72.69 160 PHE A CA 1
ATOM 1210 C C . PHE A 1 160 ? -1.804 -9.067 2.371 1.00 72.69 160 PHE A C 1
ATOM 1212 O O . PHE A 1 160 ? -1.425 -9.416 1.262 1.00 72.69 160 PHE A O 1
ATOM 1219 N N . GLN A 1 161 ? -1.148 -9.361 3.496 1.00 68.62 161 GLN A N 1
ATOM 1220 C CA . GLN A 1 161 ? 0.195 -9.953 3.525 1.00 68.62 161 GLN A CA 1
ATOM 1221 C C . GLN A 1 161 ? 0.374 -11.117 2.538 1.00 68.62 161 GLN A C 1
ATOM 1223 O O . GLN A 1 161 ? 1.326 -11.122 1.773 1.00 68.62 161 GLN A O 1
ATOM 1228 N N . THR A 1 162 ? -0.552 -12.079 2.522 1.00 76.12 162 THR A N 1
ATOM 1229 C CA . THR A 1 162 ? -0.467 -13.256 1.644 1.00 76.12 162 THR A CA 1
ATOM 1230 C C . THR A 1 162 ? -0.726 -12.917 0.178 1.00 76.12 162 THR A C 1
ATOM 1232 O O . THR A 1 162 ? -0.039 -13.415 -0.707 1.00 76.12 162 THR A O 1
ATOM 1235 N N . THR A 1 163 ? -1.715 -12.067 -0.097 1.00 78.44 163 THR A N 1
ATOM 1236 C CA . THR A 1 163 ? -2.051 -11.660 -1.467 1.00 78.44 163 THR A CA 1
ATOM 1237 C C . THR A 1 163 ? -0.980 -10.750 -2.059 1.00 78.44 163 THR A C 1
ATOM 1239 O O . THR A 1 163 ? -0.782 -10.736 -3.267 1.00 78.44 163 THR A O 1
ATOM 1242 N N . SER A 1 164 ? -0.251 -10.036 -1.202 1.00 72.94 164 SER A N 1
ATOM 1243 C CA . SER A 1 164 ? 0.896 -9.221 -1.570 1.00 72.94 164 SER A CA 1
ATOM 1244 C C . SER A 1 164 ? 2.132 -10.036 -1.966 1.00 72.94 164 SER A C 1
ATOM 1246 O O . SER A 1 164 ? 3.135 -9.443 -2.319 1.00 72.94 164 SER A O 1
ATOM 1248 N N . CYS A 1 165 ? 2.094 -11.369 -1.924 1.00 73.31 165 CYS A N 1
ATOM 1249 C CA . CYS A 1 165 ? 3.164 -12.206 -2.474 1.00 73.31 165 CYS A CA 1
ATOM 1250 C C . CYS A 1 165 ? 2.889 -12.648 -3.922 1.00 73.31 165 CYS A C 1
ATOM 1252 O O . CYS A 1 165 ? 3.685 -13.385 -4.499 1.00 73.31 165 CYS A O 1
ATOM 1254 N N . LEU A 1 166 ? 1.746 -12.269 -4.504 1.00 79.12 166 LEU A N 1
ATOM 1255 C CA . LEU A 1 166 ? 1.400 -12.636 -5.875 1.00 79.12 166 LEU A CA 1
ATOM 1256 C C . LEU A 1 166 ? 2.107 -11.710 -6.863 1.00 79.12 166 LEU A C 1
ATOM 1258 O O . LEU A 1 166 ? 1.939 -10.493 -6.816 1.00 79.12 166 LEU A O 1
ATOM 1262 N N . ASN A 1 167 ? 2.837 -12.301 -7.804 1.00 78.12 167 ASN A N 1
ATOM 1263 C CA . ASN A 1 167 ? 3.434 -11.554 -8.902 1.00 78.12 167 ASN A CA 1
ATOM 1264 C C . ASN A 1 167 ? 2.368 -11.057 -9.888 1.00 78.12 167 ASN A C 1
ATOM 1266 O O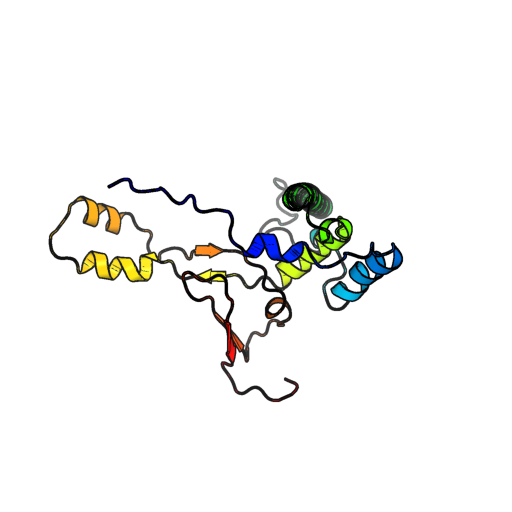 . ASN A 1 167 ? 1.330 -11.691 -10.099 1.00 78.12 167 ASN A O 1
ATOM 1270 N N . HIS A 1 168 ? 2.657 -9.932 -10.543 1.00 78.25 168 HIS A N 1
ATOM 1271 C CA . HIS A 1 168 ? 1.858 -9.452 -11.663 1.00 78.25 168 HIS A CA 1
ATOM 1272 C C . HIS A 1 168 ? 2.031 -10.358 -12.894 1.00 78.25 168 HIS A C 1
ATOM 1274 O O . HIS A 1 168 ? 3.140 -10.770 -13.229 1.00 78.25 168 HIS A O 1
ATOM 1280 N N . SER A 1 169 ? 0.932 -10.603 -13.605 1.00 78.44 169 SER A N 1
ATOM 1281 C CA . SER A 1 169 ? 0.916 -11.198 -14.941 1.00 78.44 169 SER A CA 1
ATOM 1282 C C . SER A 1 169 ? -0.177 -10.523 -15.767 1.00 78.44 169 SER A C 1
ATOM 1284 O O . SER A 1 169 ? -1.296 -10.354 -15.279 1.00 78.44 169 SER A O 1
ATOM 1286 N N . CYS A 1 170 ? 0.118 -10.180 -17.025 1.00 80.06 170 CYS A N 1
ATOM 1287 C CA . CYS A 1 170 ? -0.886 -9.702 -17.985 1.00 80.06 170 CYS A CA 1
ATOM 1288 C C . CYS A 1 170 ? -1.920 -10.788 -18.335 1.00 80.06 170 CYS A C 1
ATOM 1290 O O . CYS A 1 170 ? -3.000 -10.485 -18.835 1.00 80.06 170 CYS A O 1
ATOM 1292 N N . GLU A 1 171 ? -1.594 -12.050 -18.052 1.00 82.75 171 GLU A N 1
ATOM 1293 C CA . GLU A 1 171 ? -2.457 -13.210 -18.237 1.00 82.75 171 GLU A CA 1
ATOM 1294 C C . GLU A 1 171 ? -2.539 -14.025 -16.934 1.00 82.75 171 GLU A C 1
ATOM 1296 O O . GLU A 1 171 ? -1.899 -15.075 -16.803 1.00 82.75 171 GLU A O 1
ATOM 1301 N N . PRO A 1 172 ? -3.280 -13.542 -15.925 1.00 88.69 172 PRO A N 1
ATOM 1302 C CA . PRO A 1 172 ? -3.263 -14.142 -14.599 1.00 88.69 172 PRO A CA 1
ATOM 1303 C C . PRO A 1 172 ? -3.984 -15.500 -14.567 1.00 88.69 172 PRO A C 1
ATOM 1305 O O . PRO A 1 172 ? -4.953 -15.741 -15.291 1.00 88.69 172 PRO A O 1
ATOM 1308 N N . ASN A 1 173 ? -3.529 -16.397 -13.690 1.00 90.44 173 ASN A N 1
ATOM 1309 C CA . ASN A 1 173 ? -4.194 -17.669 -13.372 1.00 90.44 173 ASN A CA 1
ATOM 1310 C C . ASN A 1 173 ? -5.111 -17.570 -12.136 1.00 90.44 173 ASN A C 1
ATOM 1312 O O . ASN A 1 173 ? -5.946 -18.450 -11.908 1.00 90.44 173 ASN A O 1
ATOM 1316 N N . VAL A 1 174 ? -5.007 -16.476 -11.379 1.00 90.69 174 VAL A N 1
ATOM 1317 C CA . VAL A 1 174 ? -5.807 -16.174 -10.190 1.00 90.69 174 VAL A CA 1
ATOM 1318 C C . VAL A 1 174 ? -6.370 -14.752 -10.240 1.00 90.69 174 VAL A C 1
ATOM 1320 O O . VAL A 1 174 ? -5.788 -13.856 -10.842 1.00 90.69 174 VAL A O 1
ATOM 1323 N N . GLN A 1 175 ? -7.501 -14.532 -9.580 1.00 89.12 175 GLN A N 1
ATOM 1324 C CA . GLN A 1 175 ? -8.138 -13.233 -9.397 1.00 89.12 175 GLN A CA 1
ATOM 1325 C C . GLN A 1 175 ? -8.389 -12.988 -7.911 1.00 89.12 175 GLN A C 1
ATOM 1327 O O . GLN A 1 175 ? -8.826 -13.883 -7.186 1.00 89.12 175 GLN A O 1
ATOM 1332 N N . VAL A 1 176 ? -8.155 -11.758 -7.459 1.00 86.88 176 VAL A N 1
ATOM 1333 C CA . VAL A 1 176 ? -8.492 -11.322 -6.102 1.00 86.88 176 VAL A CA 1
ATOM 1334 C C . VAL A 1 176 ? -9.838 -10.602 -6.124 1.00 86.88 176 VAL A C 1
ATOM 1336 O O . VAL A 1 176 ? -10.069 -9.738 -6.963 1.00 86.88 176 VAL A O 1
ATOM 1339 N N . THR A 1 177 ? -10.731 -10.950 -5.199 1.00 83.75 177 THR A N 1
ATOM 1340 C CA . THR A 1 177 ? -12.033 -10.291 -5.012 1.00 83.75 177 THR A CA 1
ATOM 1341 C C . THR A 1 177 ? -12.210 -9.828 -3.569 1.00 83.75 177 THR A C 1
ATOM 1343 O O . THR A 1 177 ? -11.668 -10.432 -2.641 1.00 83.75 177 THR A O 1
ATOM 1346 N N . TYR A 1 178 ? -12.993 -8.767 -3.375 1.00 80.00 178 TYR A N 1
ATOM 1347 C CA . TYR A 1 178 ? -13.214 -8.128 -2.076 1.00 80.00 178 TYR A CA 1
ATOM 1348 C C . TYR A 1 178 ? -14.717 -8.066 -1.791 1.00 80.00 178 TYR A C 1
ATOM 1350 O O . TYR A 1 178 ? -15.392 -7.148 -2.258 1.00 80.00 178 TYR A O 1
ATOM 1358 N N . PRO A 1 179 ? -15.288 -9.061 -1.084 1.00 76.69 179 PRO A N 1
ATOM 1359 C CA . PRO A 1 179 ? -16.719 -9.089 -0.817 1.00 76.69 179 PRO A CA 1
ATOM 1360 C C . PRO A 1 179 ? -17.170 -7.848 -0.044 1.00 76.69 179 PRO A C 1
ATOM 1362 O O . PRO A 1 179 ? -16.569 -7.483 0.973 1.00 76.69 179 PRO A O 1
ATOM 1365 N N . PHE A 1 180 ? -18.254 -7.228 -0.512 1.00 70.38 180 PHE A N 1
ATOM 1366 C CA . PHE A 1 180 ? -18.801 -6.013 0.083 1.00 70.38 180 PHE A CA 1
ATOM 1367 C C . PHE A 1 180 ? -19.130 -6.198 1.571 1.00 70.38 180 PHE A C 1
ATOM 1369 O O . PHE A 1 180 ? -19.635 -7.239 1.992 1.00 70.38 180 PHE A O 1
ATOM 1376 N N . GLY A 1 181 ? -18.835 -5.171 2.371 1.00 66.75 181 GLY A N 1
ATOM 1377 C CA . GLY A 1 181 ? -19.072 -5.187 3.815 1.00 66.75 181 GLY A CA 1
ATOM 1378 C C . GLY A 1 181 ? -18.131 -6.106 4.601 1.00 66.75 181 GLY A C 1
ATOM 1379 O O . GLY A 1 181 ? -18.372 -6.345 5.782 1.00 66.75 181 GLY A O 1
ATOM 1380 N N . THR A 1 182 ? -17.069 -6.621 3.973 1.00 74.19 182 THR A N 1
ATOM 1381 C CA . THR A 1 182 ? -16.052 -7.449 4.635 1.00 74.19 182 THR A CA 1
ATOM 1382 C C . THR A 1 182 ? -14.666 -6.807 4.568 1.00 74.19 182 THR A C 1
ATOM 1384 O O . THR A 1 182 ? -14.406 -5.940 3.738 1.00 74.19 182 THR A O 1
ATOM 1387 N N . HIS A 1 183 ? -13.756 -7.258 5.435 1.00 74.06 183 HIS A N 1
ATOM 1388 C CA . HIS A 1 183 ? -12.331 -6.895 5.416 1.00 74.06 183 HIS A CA 1
ATOM 1389 C C . HIS A 1 183 ? -11.463 -8.045 4.878 1.00 74.06 183 HIS A C 1
ATOM 1391 O O . HIS A 1 183 ? -10.328 -8.232 5.308 1.00 74.06 183 HIS A O 1
ATOM 1397 N N . VAL A 1 184 ? -12.026 -8.876 3.996 1.00 79.88 184 VAL A N 1
ATOM 1398 C CA . VAL A 1 184 ? -11.407 -10.122 3.526 1.00 79.88 184 VAL A CA 1
ATOM 1399 C C . VAL A 1 184 ? -11.101 -10.018 2.035 1.00 79.88 184 VAL A C 1
ATOM 1401 O O . VAL A 1 184 ? -11.975 -9.668 1.249 1.00 79.88 184 VAL A O 1
ATOM 1404 N N . ALA A 1 185 ? -9.882 -10.384 1.641 1.00 83.19 185 ALA A N 1
ATOM 1405 C CA . ALA A 1 185 ? -9.542 -10.671 0.251 1.00 83.19 185 ALA A CA 1
ATOM 1406 C C . ALA A 1 185 ? -9.787 -12.158 -0.041 1.00 83.19 185 ALA A C 1
ATOM 1408 O O . ALA A 1 185 ? -9.404 -13.022 0.749 1.00 83.19 185 ALA A O 1
ATOM 1409 N N . ARG A 1 186 ? -10.416 -12.472 -1.175 1.00 87.94 186 ARG A N 1
ATOM 1410 C CA . ARG A 1 186 ? -10.606 -13.843 -1.662 1.00 87.94 186 ARG A CA 1
ATOM 1411 C C . ARG A 1 186 ? -9.797 -14.055 -2.929 1.00 87.94 186 ARG A C 1
ATOM 1413 O O . ARG A 1 186 ? -10.016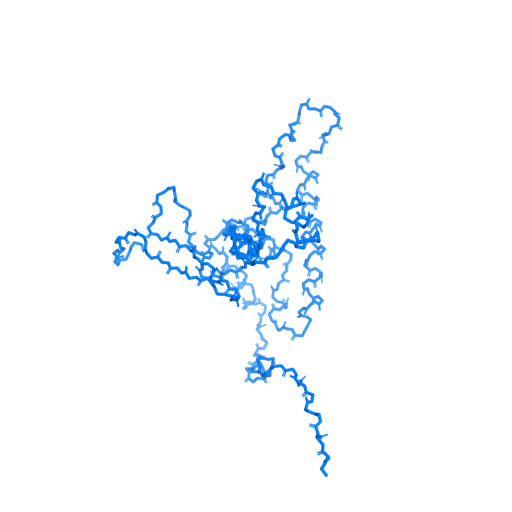 -13.351 -3.909 1.00 87.94 186 ARG A O 1
ATOM 1420 N N . LEU A 1 187 ? -8.916 -15.047 -2.908 1.00 89.31 187 LEU A N 1
ATOM 1421 C CA . LEU A 1 187 ? -8.164 -15.487 -4.076 1.00 89.31 187 LEU A CA 1
ATOM 1422 C C . LEU A 1 187 ? -8.930 -16.613 -4.779 1.00 89.31 187 LEU A C 1
ATOM 1424 O O . LEU A 1 187 ? -9.260 -17.619 -4.155 1.00 89.31 187 LEU A O 1
ATOM 1428 N N . LEU A 1 188 ? -9.235 -16.429 -6.059 1.00 92.88 188 LEU A N 1
ATOM 1429 C CA . LEU A 1 188 ? -9.996 -17.366 -6.881 1.00 92.88 188 LEU A CA 1
ATOM 1430 C C . LEU A 1 188 ? -9.147 -17.785 -8.076 1.00 92.88 188 LEU A C 1
ATOM 1432 O O . LEU A 1 188 ? -8.612 -16.931 -8.775 1.00 92.88 188 LEU A O 1
ATOM 1436 N N . ALA A 1 189 ? -9.041 -19.083 -8.342 1.00 93.94 189 ALA A N 1
ATOM 1437 C CA . ALA A 1 189 ? -8.437 -19.557 -9.581 1.00 93.94 189 ALA A CA 1
ATOM 1438 C C . ALA A 1 189 ? -9.370 -19.233 -10.759 1.00 93.94 189 ALA A C 1
ATOM 1440 O O . ALA A 1 189 ? -10.547 -19.592 -10.735 1.00 93.94 189 ALA A O 1
ATOM 1441 N N . VAL A 1 190 ? -8.848 -18.555 -11.782 1.00 95.25 190 VAL A N 1
ATOM 1442 C CA . VAL A 1 190 ? -9.575 -18.262 -13.035 1.00 95.25 190 VAL A CA 1
ATOM 1443 C C . VAL A 1 190 ? -9.152 -19.188 -14.177 1.00 95.25 190 VAL A C 1
ATOM 1445 O O . VAL A 1 190 ? -9.748 -19.178 -15.253 1.00 95.25 190 VAL A O 1
ATOM 1448 N N . ARG A 1 191 ? -8.126 -20.009 -13.935 1.00 93.62 191 ARG A N 1
ATOM 1449 C CA . ARG A 1 191 ? -7.587 -21.046 -14.821 1.00 93.62 191 ARG A CA 1
ATOM 1450 C C . ARG A 1 191 ? -7.225 -22.278 -13.982 1.00 93.62 191 ARG A C 1
ATOM 1452 O O . ARG A 1 191 ? -7.232 -22.214 -12.755 1.00 93.62 191 ARG A O 1
ATOM 1459 N N . ALA A 1 192 ? -6.926 -23.405 -14.627 1.00 94.81 192 ALA A N 1
ATOM 1460 C CA . ALA A 1 192 ? -6.360 -24.555 -13.921 1.00 94.81 192 ALA A CA 1
ATOM 1461 C C . ALA A 1 192 ? -4.981 -24.183 -13.346 1.00 94.81 192 ALA A C 1
ATOM 1463 O O . ALA A 1 192 ? -4.188 -23.553 -14.041 1.00 94.81 192 ALA A O 1
ATOM 1464 N N . VAL A 1 193 ? -4.724 -24.562 -12.094 1.00 93.00 193 VAL A N 1
ATOM 1465 C CA . VAL A 1 193 ? -3.460 -24.314 -11.384 1.00 93.00 193 VAL A CA 1
ATOM 1466 C C . VAL A 1 193 ? -2.918 -25.659 -10.915 1.00 93.00 193 VAL A C 1
ATOM 1468 O O . VAL A 1 193 ? -3.613 -26.406 -10.219 1.00 93.00 193 VAL A O 1
ATOM 1471 N N . CYS A 1 194 ? -1.701 -25.990 -11.329 1.00 92.88 194 CYS A N 1
ATOM 1472 C CA . CYS A 1 194 ? -1.005 -27.209 -10.949 1.00 92.88 194 CYS A CA 1
ATOM 1473 C C . CYS A 1 194 ? -0.192 -27.005 -9.666 1.00 92.88 194 CYS A C 1
ATOM 1475 O O . CYS A 1 194 ? 0.108 -25.896 -9.236 1.00 92.88 194 CYS A O 1
ATOM 1477 N N . LYS A 1 195 ? 0.197 -28.111 -9.027 1.00 92.31 195 LYS A N 1
ATOM 1478 C CA . LYS A 1 195 ? 1.122 -28.049 -7.894 1.00 92.31 195 LYS A CA 1
ATOM 1479 C C . LYS A 1 195 ? 2.491 -27.560 -8.384 1.00 92.31 195 LYS A C 1
ATOM 1481 O O . LYS A 1 195 ? 3.143 -28.281 -9.133 1.00 92.31 195 LYS A O 1
ATOM 1486 N N . GLY A 1 196 ? 2.939 -26.417 -7.871 1.00 86.94 196 GLY A N 1
ATOM 1487 C CA . GLY A 1 196 ? 4.225 -25.809 -8.231 1.00 86.94 196 GLY A CA 1
ATOM 1488 C C . GLY A 1 196 ? 4.122 -24.665 -9.241 1.00 86.94 196 GLY A C 1
ATOM 1489 O O . GLY A 1 196 ? 5.163 -24.100 -9.566 1.00 86.94 196 GLY A O 1
ATOM 1490 N N . ASP A 1 197 ? 2.907 -24.342 -9.696 1.00 71.19 197 ASP A N 1
ATOM 1491 C CA . ASP A 1 197 ? 2.602 -23.077 -10.378 1.00 71.19 197 ASP A CA 1
ATOM 1492 C C . ASP A 1 197 ? 2.614 -21.884 -9.409 1.00 71.19 197 ASP A C 1
ATOM 1494 O O . ASP A 1 197 ? 2.332 -22.089 -8.200 1.00 71.19 197 ASP A O 1
#

InterPro domains:
  IPR044237 Histone-lysine N-methyltransferase ATXR2-like [PTHR47436] (23-197)
  IPR046341 SET domain superfamily [G3DSA:2.170.270.10] (89-197)
  IPR046341 SET domain superfamily [SSF82199] (21-196)
  IPR046341 SET domain superfamily [SSF82199] (155-197)

Radius of gyration: 23.73 Å; chains: 1; bounding box: 64×54×55 Å

Sequence (197 aa):
CKRKTQGVGPSKAAAQWSKATVQHACTLCYERARKESFAEFCQPPWWDVVAPPPGASPSDESMHESLHDFHERMRRVAVSSLALLKLALAEHPAIACVDLESWGQLVGLARQNTLCVEVDNPAREIIPMLRCVGGASKQRTALLAALPSPLPHVEGAALFQTTSCLNHSCEPNVQVTYPFGTHVARLLAVRAVCKGD